Protein AF-A0AAV4UBQ1-F1 (afdb_monomer_lite)

Organism: NCBI:txid1538125

Structure (mmCIF, N/CA/C/O backbone):
data_AF-A0AAV4UBQ1-F1
#
_entry.id   AF-A0AAV4UBQ1-F1
#
loop_
_atom_site.group_PDB
_atom_site.id
_atom_site.type_symbol
_atom_site.label_atom_id
_atom_site.label_alt_id
_atom_site.label_comp_id
_atom_site.label_asym_id
_atom_site.label_entity_id
_atom_site.label_seq_id
_atom_site.pdbx_PDB_ins_code
_atom_site.Cartn_x
_atom_site.Cartn_y
_atom_site.Cartn_z
_atom_site.occupancy
_atom_site.B_iso_or_equiv
_atom_site.auth_seq_id
_atom_site.auth_comp_id
_atom_site.auth_asym_id
_atom_site.auth_atom_id
_atom_site.pdbx_PDB_model_num
ATOM 1 N N . MET A 1 1 ? -48.804 24.297 15.613 1.00 41.62 1 MET A N 1
ATOM 2 C CA . MET A 1 1 ? -47.549 24.288 14.833 1.00 41.62 1 MET A CA 1
ATOM 3 C C . MET A 1 1 ? -47.123 22.839 14.686 1.00 41.62 1 MET A C 1
ATOM 5 O O . MET A 1 1 ? -46.562 22.278 15.619 1.00 41.62 1 MET A O 1
ATOM 9 N N . GLU A 1 2 ? -47.515 22.209 13.579 1.00 40.88 2 GLU A N 1
ATOM 10 C CA . GLU A 1 2 ? -47.149 20.826 13.256 1.00 40.88 2 GLU A CA 1
ATOM 11 C C . GLU A 1 2 ? -45.654 20.753 12.937 1.00 40.88 2 GLU A C 1
ATOM 13 O O . GLU A 1 2 ? -45.131 21.570 12.178 1.00 40.88 2 GLU A O 1
ATOM 18 N N . LYS A 1 3 ? -44.948 19.799 13.552 1.00 5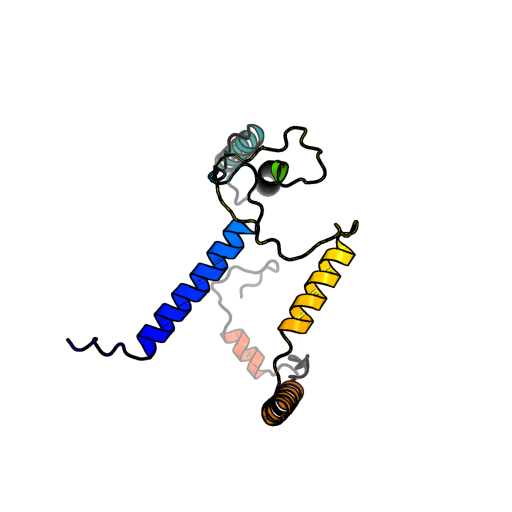2.97 3 LYS A N 1
ATOM 19 C CA . LYS A 1 3 ? -43.572 19.487 13.162 1.00 52.97 3 LYS A CA 1
ATOM 20 C C . LYS A 1 3 ? -43.629 18.766 11.810 1.00 52.97 3 LYS A C 1
ATOM 22 O O . LYS A 1 3 ? -44.441 17.852 11.680 1.00 52.97 3 LYS A O 1
ATOM 27 N N . PRO A 1 4 ? -42.806 19.146 10.820 1.00 56.62 4 PRO A N 1
ATOM 28 C CA . PRO A 1 4 ? -42.789 18.454 9.539 1.00 56.62 4 PRO A CA 1
ATOM 29 C C . PRO A 1 4 ? -42.410 16.984 9.758 1.00 56.62 4 PRO A C 1
ATOM 31 O O . PRO A 1 4 ? -41.417 16.701 10.432 1.00 56.62 4 PRO A O 1
ATOM 34 N N . ASN A 1 5 ? -43.218 16.071 9.210 1.00 55.16 5 ASN A N 1
ATOM 35 C CA . ASN A 1 5 ? -42.953 14.633 9.183 1.00 55.16 5 ASN A CA 1
ATOM 36 C C . ASN A 1 5 ? -41.654 14.388 8.408 1.00 55.16 5 ASN A C 1
ATOM 38 O O . ASN A 1 5 ? -41.657 14.377 7.178 1.00 55.16 5 ASN A O 1
ATOM 42 N N . ARG A 1 6 ? -40.545 14.221 9.131 1.00 58.91 6 ARG A N 1
ATOM 43 C CA . ARG A 1 6 ? -39.301 13.707 8.558 1.00 58.91 6 ARG A CA 1
ATOM 44 C C . ARG A 1 6 ? -39.528 12.249 8.207 1.00 58.91 6 ARG A C 1
ATOM 46 O O . ARG A 1 6 ? -40.125 11.499 8.979 1.00 58.91 6 ARG A O 1
ATOM 53 N N . THR A 1 7 ? -39.116 11.857 7.012 1.00 65.25 7 THR A N 1
ATOM 54 C CA . THR A 1 7 ? -39.243 10.456 6.607 1.00 65.25 7 THR A CA 1
ATOM 55 C C . THR A 1 7 ? -38.235 9.621 7.400 1.00 65.25 7 THR A C 1
ATOM 57 O O . THR A 1 7 ? -37.130 10.083 7.677 1.00 65.25 7 THR A O 1
ATOM 60 N N . ALA A 1 8 ? -38.582 8.382 7.763 1.00 63.53 8 ALA A N 1
ATOM 61 C CA . ALA A 1 8 ? -37.716 7.506 8.568 1.00 63.53 8 ALA A CA 1
ATOM 62 C C . ALA A 1 8 ? -36.295 7.329 7.979 1.00 63.53 8 ALA A C 1
ATOM 64 O O . ALA A 1 8 ? -35.344 7.053 8.705 1.00 63.53 8 ALA A O 1
ATOM 65 N N . SER A 1 9 ? -36.142 7.527 6.665 1.00 70.44 9 SER A N 1
ATOM 66 C CA . SER A 1 9 ? -34.850 7.529 5.971 1.00 70.44 9 SER A CA 1
ATOM 67 C C . SER A 1 9 ? -33.975 8.736 6.332 1.00 70.44 9 SER A C 1
ATOM 69 O O . SER A 1 9 ? -32.776 8.582 6.533 1.00 70.44 9 SER A O 1
ATOM 71 N N . GLU A 1 10 ? -34.556 9.933 6.440 1.00 71.25 10 GLU A N 1
ATOM 72 C CA . GLU A 1 10 ? -33.827 11.163 6.785 1.00 71.25 10 GLU A CA 1
ATOM 73 C C . GLU A 1 10 ? -33.407 11.174 8.257 1.00 71.25 10 GLU A C 1
ATOM 75 O O . GLU A 1 10 ? -32.356 11.709 8.607 1.00 71.25 10 GLU A O 1
ATOM 80 N N . GLU A 1 11 ? -34.216 10.585 9.139 1.00 72.12 11 GLU A N 1
ATOM 81 C CA . GLU A 1 11 ? -33.853 10.417 10.549 1.00 72.12 11 GLU A CA 1
ATOM 82 C C . GLU A 1 11 ? -32.680 9.444 10.698 1.00 72.12 11 GLU A C 1
ATOM 84 O O . GLU A 1 11 ? -31.698 9.781 11.359 1.00 72.12 11 GLU A O 1
ATOM 89 N N . LEU A 1 12 ? -32.713 8.312 9.987 1.00 77.81 12 LEU A N 1
ATOM 90 C CA . LEU A 1 12 ? -31.627 7.333 9.996 1.00 77.81 12 LEU A CA 1
ATOM 91 C C . LEU A 1 12 ? -30.317 7.900 9.426 1.00 77.81 12 LEU A C 1
ATOM 93 O O . LEU A 1 12 ? -29.244 7.650 9.976 1.00 77.81 12 LEU A O 1
ATOM 97 N N . GLU A 1 13 ? -30.379 8.688 8.349 1.00 77.62 13 GLU A N 1
ATOM 98 C CA . GLU A 1 13 ? -29.191 9.354 7.806 1.00 77.62 13 GLU A CA 1
ATOM 99 C C . GLU A 1 13 ? -28.611 10.372 8.792 1.00 77.62 13 GLU A C 1
ATOM 101 O O . GLU A 1 13 ? -27.399 10.396 9.010 1.00 77.62 13 GLU A O 1
ATOM 106 N N . ASN A 1 14 ? -29.457 11.175 9.440 1.00 77.19 14 ASN A N 1
ATOM 107 C CA . ASN A 1 14 ? -29.010 12.147 10.436 1.00 77.19 14 ASN A CA 1
ATOM 108 C C . ASN A 1 14 ? -28.395 11.475 11.672 1.00 77.19 14 ASN A C 1
ATOM 110 O O . ASN A 1 14 ? -27.356 11.925 12.163 1.00 77.19 14 ASN A O 1
ATOM 114 N N . GLU A 1 15 ? -28.985 10.380 12.151 1.00 79.06 15 GLU A N 1
ATOM 115 C CA . GLU A 1 15 ? -28.429 9.574 13.243 1.00 79.06 15 GLU A CA 1
ATOM 116 C C . GLU A 1 15 ? -27.093 8.939 12.851 1.00 79.06 15 GLU A C 1
ATOM 118 O O . GLU A 1 15 ? -26.132 8.977 13.624 1.00 79.06 15 GLU A O 1
ATOM 123 N N . TRP A 1 16 ? -26.983 8.434 11.621 1.00 73.62 16 TRP A N 1
ATOM 124 C CA . TRP A 1 16 ? -25.737 7.899 11.082 1.00 73.62 16 TRP A CA 1
ATOM 125 C C . TRP A 1 16 ? -24.638 8.964 10.987 1.00 73.62 16 TRP A C 1
ATOM 127 O O . TRP A 1 16 ? -23.494 8.719 11.386 1.00 73.62 16 TRP A O 1
ATOM 137 N N . PHE A 1 17 ? -24.975 10.169 10.519 1.00 78.12 17 PHE A N 1
ATOM 138 C CA . PHE A 1 17 ? -24.049 11.299 10.495 1.00 78.12 17 PHE A CA 1
ATOM 139 C C . PHE A 1 17 ? -23.599 11.693 11.905 1.00 78.12 17 PHE A C 1
ATOM 141 O O . PHE A 1 17 ? -22.399 11.862 12.128 1.00 78.12 17 PHE A O 1
ATOM 148 N N . ALA A 1 18 ? -24.522 11.778 12.866 1.00 77.50 18 ALA A N 1
ATOM 149 C CA . ALA A 1 18 ? -24.216 12.110 14.257 1.00 77.50 18 ALA A CA 1
ATOM 150 C C . ALA A 1 18 ? -23.324 11.051 14.928 1.00 77.50 18 ALA A C 1
ATOM 152 O O . ALA A 1 18 ? -22.353 11.392 15.611 1.00 77.50 18 ALA A O 1
ATOM 153 N N . PHE A 1 19 ? -23.602 9.770 14.686 1.00 78.62 19 PHE A N 1
ATOM 154 C CA . PHE A 1 19 ? -22.805 8.648 15.178 1.00 78.62 19 PHE A CA 1
ATOM 155 C C . PHE A 1 19 ? -21.381 8.676 14.614 1.00 78.62 19 PHE A C 1
ATOM 157 O O . PHE A 1 19 ? -20.402 8.666 15.363 1.00 78.62 19 PHE A O 1
ATOM 164 N N . LYS A 1 20 ? -21.255 8.796 13.288 1.00 82.75 20 LYS A N 1
ATOM 165 C CA . LYS A 1 20 ? -19.966 8.892 12.597 1.00 82.75 20 LYS A CA 1
ATOM 166 C C . LYS A 1 20 ? -19.161 10.095 13.083 1.00 82.75 20 LYS A C 1
ATOM 168 O O . LYS A 1 20 ? -17.959 9.974 13.320 1.00 82.75 20 LYS A O 1
ATOM 173 N N . HIS A 1 21 ? -19.812 11.244 13.257 1.00 79.00 21 HIS A N 1
ATOM 174 C CA . HIS A 1 21 ? -19.150 12.447 13.747 1.00 79.00 21 HIS A CA 1
ATOM 175 C C . HIS A 1 21 ? -18.642 12.258 15.179 1.00 79.00 21 HIS A C 1
ATOM 177 O O . HIS A 1 21 ? -17.488 12.568 15.454 1.00 79.00 21 HIS A O 1
ATOM 183 N N . SER A 1 22 ? -19.448 11.640 16.044 1.00 70.94 22 SER A N 1
ATOM 184 C CA . SER A 1 22 ? -19.081 11.341 17.433 1.00 70.94 22 SER A CA 1
ATOM 185 C C . SER A 1 22 ? -17.878 10.397 17.532 1.00 70.94 22 SER A C 1
ATOM 187 O O . SER A 1 22 ? -16.967 10.650 18.320 1.00 70.94 22 SER A O 1
ATOM 189 N N . ILE A 1 23 ? -17.818 9.356 16.689 1.00 74.75 23 ILE A N 1
ATOM 190 C CA . ILE A 1 23 ? -16.650 8.461 16.593 1.00 74.75 23 ILE A CA 1
ATOM 191 C C . ILE A 1 23 ? -15.408 9.235 16.166 1.00 74.75 23 ILE A C 1
ATOM 193 O O . ILE A 1 23 ? -14.353 9.084 16.782 1.00 74.75 23 ILE A O 1
ATOM 197 N N . PHE A 1 24 ? -15.513 10.068 15.127 1.00 70.75 24 PHE A N 1
ATOM 198 C CA . PHE A 1 24 ? -14.362 10.838 14.677 1.00 70.75 24 PHE A CA 1
ATOM 199 C C . PHE A 1 24 ? -13.891 11.811 15.743 1.00 70.75 24 PHE A C 1
ATOM 201 O O . PHE A 1 24 ? -12.709 11.796 16.051 1.00 70.75 24 PHE A O 1
ATOM 208 N N . THR A 1 25 ? -14.780 12.579 16.369 1.00 72.94 25 THR A N 1
ATOM 209 C CA . THR A 1 25 ? -14.420 13.506 17.449 1.00 72.94 25 THR A CA 1
ATOM 210 C C . THR A 1 25 ? -13.744 12.788 18.618 1.00 72.94 25 THR A C 1
ATOM 212 O O . THR A 1 25 ? -12.720 13.260 19.114 1.00 72.94 25 THR A O 1
ATOM 215 N N . ALA A 1 26 ? -14.259 11.623 19.026 1.00 70.06 26 ALA A N 1
ATOM 216 C CA . ALA A 1 26 ? -13.633 10.808 20.063 1.00 70.06 26 ALA A CA 1
ATOM 217 C C . ALA A 1 26 ? -12.236 10.324 19.638 1.00 70.06 26 ALA A C 1
ATOM 219 O O . ALA A 1 26 ? -11.282 10.442 20.405 1.00 70.06 26 ALA A O 1
ATOM 220 N N . ALA A 1 27 ? -12.087 9.853 18.397 1.00 64.38 27 ALA A N 1
ATOM 221 C CA . ALA A 1 27 ? -10.802 9.432 17.848 1.00 64.38 27 ALA A CA 1
ATOM 222 C C . ALA A 1 27 ? -9.808 10.601 17.712 1.00 64.38 27 ALA A C 1
ATOM 224 O O . ALA A 1 27 ? -8.626 10.439 18.003 1.00 64.38 27 ALA A O 1
ATOM 225 N N . GLU A 1 28 ? -10.262 11.793 17.318 1.00 62.34 28 GLU A N 1
ATOM 226 C CA . GLU A 1 28 ? -9.419 12.991 17.233 1.00 62.34 28 GLU A CA 1
ATOM 227 C C . GLU A 1 28 ? -8.891 13.429 18.603 1.00 62.34 28 GLU A C 1
ATOM 229 O O . GLU A 1 28 ? -7.770 13.931 18.684 1.00 62.34 28 GLU A O 1
ATOM 234 N N . GLY A 1 29 ? -9.685 13.240 19.662 1.00 59.53 29 GLY A N 1
ATOM 235 C CA . GLY A 1 29 ? -9.294 13.542 21.038 1.00 59.53 29 GLY A CA 1
ATOM 236 C C . GLY A 1 29 ? -8.424 12.465 21.692 1.00 59.53 29 GLY A C 1
ATOM 237 O O . GLY A 1 29 ? -7.540 12.801 22.477 1.00 59.53 29 GLY A O 1
ATOM 238 N N . ALA A 1 30 ? -8.661 11.188 21.376 1.00 60.34 30 ALA A N 1
ATOM 239 C CA . ALA A 1 30 ? -7.968 10.054 21.988 1.00 60.34 30 ALA A CA 1
ATOM 240 C C . ALA A 1 30 ? -6.625 9.726 21.322 1.00 60.34 30 ALA A C 1
ATOM 242 O O . ALA A 1 30 ? -5.699 9.280 21.997 1.00 60.34 30 ALA A O 1
ATOM 243 N N . VAL A 1 31 ? -6.496 9.940 20.008 1.00 57.25 31 VAL A N 1
ATOM 244 C CA . VAL A 1 31 ? -5.228 9.722 19.303 1.00 57.25 31 VAL A CA 1
ATOM 245 C C . VAL A 1 31 ? -4.283 10.867 19.668 1.00 57.25 31 VAL A C 1
ATOM 247 O O . VAL A 1 31 ? -4.587 12.016 19.333 1.00 57.25 31 VAL A O 1
ATOM 250 N N . PRO A 1 32 ? -3.129 10.605 20.311 1.00 54.97 32 PRO A N 1
ATOM 251 C CA . PRO A 1 32 ? -2.202 11.661 20.674 1.00 54.97 32 PRO A CA 1
ATOM 252 C C . PRO A 1 32 ? -1.585 12.233 19.396 1.00 54.97 32 PRO A C 1
ATOM 254 O O . PRO A 1 32 ? -0.598 11.753 18.859 1.00 54.97 32 PRO A O 1
ATOM 257 N N . ARG A 1 33 ? -2.190 13.282 18.850 1.00 56.06 33 ARG A N 1
ATOM 258 C CA . ARG A 1 33 ? -1.544 14.113 17.840 1.00 56.06 33 ARG A CA 1
ATOM 259 C C . ARG A 1 33 ? -0.551 14.944 18.633 1.00 56.06 33 ARG A C 1
ATOM 261 O O . ARG A 1 33 ? -0.987 15.794 19.406 1.00 56.06 33 ARG A O 1
ATOM 268 N N . GLY A 1 34 ? 0.738 14.630 18.529 1.00 54.03 34 GLY A N 1
ATOM 269 C CA . GLY A 1 34 ? 1.800 15.345 19.234 1.00 54.03 34 GLY A CA 1
ATOM 270 C C . GLY A 1 34 ? 1.851 16.852 18.898 1.00 54.03 34 GLY A C 1
ATOM 271 O O . GLY A 1 34 ? 0.848 17.468 18.547 1.00 54.03 34 GLY A O 1
ATOM 272 N N . ASN A 1 35 ? 3.011 17.503 18.948 1.00 53.28 35 ASN A N 1
ATOM 273 C CA . ASN A 1 35 ? 3.155 18.964 18.761 1.00 53.28 35 ASN A CA 1
ATOM 274 C C . ASN A 1 35 ? 2.661 19.513 17.400 1.00 53.28 35 ASN A C 1
ATOM 276 O O . ASN A 1 35 ? 2.666 20.719 17.162 1.00 53.28 35 ASN A O 1
ATOM 280 N N . HIS A 1 36 ? 2.193 18.650 16.507 1.00 54.62 36 HIS A N 1
ATOM 281 C CA . HIS A 1 36 ? 1.781 18.952 15.149 1.00 54.62 36 HIS A CA 1
ATOM 282 C C . HIS A 1 36 ? 0.263 18.823 14.959 1.00 54.62 36 HIS A C 1
ATOM 284 O O . HIS A 1 36 ? -0.207 18.170 14.034 1.00 54.62 36 HIS A O 1
ATOM 290 N N . LYS A 1 37 ? -0.539 19.486 15.807 1.00 55.56 37 LYS A N 1
ATOM 291 C CA . LYS A 1 37 ? -2.011 19.531 15.651 1.00 55.56 37 LYS A CA 1
ATOM 292 C C . LYS A 1 37 ? -2.482 20.209 14.352 1.00 55.56 37 LYS A C 1
ATOM 294 O O . LYS A 1 37 ? -3.620 20.003 13.947 1.00 55.56 37 LYS A O 1
ATOM 299 N N . LYS A 1 38 ? -1.634 21.023 13.710 1.00 55.72 38 LYS A N 1
ATOM 300 C CA . LYS A 1 38 ? -1.950 21.769 12.473 1.00 55.72 38 LYS A CA 1
ATOM 301 C C . LYS A 1 38 ? -0.913 21.605 11.359 1.00 55.72 38 LYS A C 1
ATOM 303 O O . LYS A 1 38 ? -1.059 22.213 10.302 1.00 55.72 38 LYS A O 1
ATOM 308 N N . THR A 1 39 ? 0.132 20.808 11.570 1.00 51.28 39 THR A N 1
ATOM 309 C CA . THR A 1 39 ? 1.173 20.641 10.557 1.00 51.28 39 THR A CA 1
ATOM 310 C C . THR A 1 39 ? 0.663 19.660 9.516 1.00 51.28 39 THR A C 1
ATOM 312 O O . THR A 1 39 ? 0.661 18.452 9.735 1.00 51.28 39 THR A O 1
ATOM 315 N N . ARG A 1 40 ? 0.232 20.166 8.360 1.00 52.53 40 ARG A N 1
ATOM 316 C CA . ARG A 1 40 ? 0.328 19.356 7.147 1.00 52.53 40 ARG A CA 1
ATOM 317 C C . ARG A 1 40 ? 1.825 19.203 6.900 1.00 52.53 40 ARG A C 1
ATOM 319 O O . ARG A 1 40 ? 2.468 20.240 6.733 1.00 52.53 40 ARG A O 1
ATOM 326 N N . PRO A 1 41 ? 2.408 17.994 6.939 1.00 51.16 41 PRO A N 1
ATOM 327 C CA . PRO A 1 41 ? 3.786 17.840 6.518 1.00 51.16 41 PRO A CA 1
ATOM 328 C C . PRO A 1 41 ? 3.826 18.261 5.051 1.00 51.16 41 PRO A C 1
ATOM 330 O O . PRO A 1 41 ? 3.353 17.540 4.172 1.00 51.16 41 PRO A O 1
ATOM 333 N N . ALA A 1 42 ? 4.312 19.475 4.791 1.00 49.91 42 ALA A N 1
ATOM 334 C CA . ALA A 1 42 ? 4.766 19.814 3.464 1.00 49.91 42 ALA A CA 1
ATOM 335 C C . ALA A 1 42 ? 5.867 18.799 3.175 1.00 49.91 42 ALA A C 1
ATOM 337 O O . ALA A 1 42 ? 6.807 18.661 3.960 1.00 49.91 42 ALA A O 1
ATOM 338 N N . PHE A 1 43 ? 5.704 18.018 2.113 1.00 49.47 43 PHE A N 1
ATOM 339 C CA . PHE A 1 43 ? 6.794 17.201 1.620 1.00 49.47 43 PHE A CA 1
ATOM 340 C C . PHE A 1 43 ? 7.821 18.184 1.056 1.00 49.47 43 PHE A C 1
ATOM 342 O O . PHE A 1 43 ? 7.763 18.541 -0.116 1.00 49.47 43 PHE A O 1
ATOM 349 N N . THR A 1 44 ? 8.689 18.719 1.912 1.00 54.25 44 THR A N 1
ATOM 350 C CA . THR A 1 44 ? 9.816 19.528 1.472 1.00 54.25 44 THR A CA 1
ATOM 351 C C . THR A 1 44 ? 10.783 18.567 0.803 1.00 54.25 44 THR A C 1
ATOM 353 O O . THR A 1 44 ? 11.570 17.865 1.432 1.00 54.25 44 THR A O 1
ATOM 356 N N . SER A 1 45 ? 10.685 18.497 -0.519 1.00 55.62 45 SER A N 1
ATOM 357 C CA . SER A 1 45 ? 11.617 17.805 -1.408 1.00 55.62 45 SER A CA 1
ATOM 358 C C . SER A 1 45 ? 12.991 18.495 -1.478 1.00 55.62 45 SER A C 1
ATOM 360 O O . SER A 1 45 ? 13.738 18.282 -2.429 1.00 55.62 45 SER A O 1
ATOM 362 N N . ASP A 1 46 ? 13.355 19.286 -0.466 1.00 62.34 46 ASP A N 1
ATOM 363 C CA . ASP A 1 46 ? 14.604 20.053 -0.370 1.00 62.34 46 ASP A CA 1
ATOM 364 C C . ASP A 1 46 ? 15.797 19.179 0.054 1.00 62.34 46 ASP A C 1
ATOM 366 O O . ASP A 1 46 ? 16.837 19.669 0.495 1.00 62.34 46 ASP A O 1
ATOM 370 N N . SER A 1 47 ? 15.672 17.855 -0.082 1.00 74.44 47 SER A N 1
ATOM 371 C CA . SER A 1 47 ? 16.819 16.963 0.039 1.00 74.44 47 SER A CA 1
ATOM 372 C C . SER A 1 47 ? 17.764 17.224 -1.131 1.00 74.44 47 SER A C 1
ATOM 374 O O . SER A 1 47 ? 17.491 16.846 -2.274 1.00 74.44 47 SER A O 1
ATOM 376 N N . GLN A 1 48 ? 18.908 17.843 -0.832 1.00 81.75 48 GLN A N 1
ATOM 377 C CA . GLN A 1 48 ? 19.981 18.088 -1.800 1.00 81.75 48 GLN A CA 1
ATOM 378 C C . GLN A 1 48 ? 20.412 16.800 -2.520 1.00 81.75 48 GLN A C 1
ATOM 380 O O . GLN A 1 48 ? 20.781 16.837 -3.691 1.00 81.75 48 GLN A O 1
ATOM 385 N N . ASN A 1 49 ? 20.347 15.648 -1.844 1.00 84.75 49 ASN A N 1
ATOM 386 C CA . ASN A 1 49 ? 20.685 14.356 -2.440 1.00 84.75 49 ASN A CA 1
ATOM 387 C C . ASN A 1 49 ? 19.635 13.901 -3.457 1.00 84.75 49 ASN A C 1
ATOM 389 O O . ASN A 1 49 ? 19.995 13.475 -4.553 1.00 84.75 49 ASN A O 1
ATOM 393 N N . LEU A 1 50 ? 18.346 14.057 -3.142 1.00 86.94 50 LEU A N 1
ATOM 394 C CA . LEU A 1 50 ? 17.264 13.722 -4.065 1.00 86.94 50 LEU A CA 1
ATOM 395 C C . LEU A 1 50 ? 17.331 14.581 -5.335 1.00 86.94 50 LEU A C 1
ATOM 397 O O . LEU A 1 50 ? 17.228 14.050 -6.439 1.00 86.94 50 LEU A O 1
ATOM 401 N N . GLN A 1 51 ? 17.578 15.885 -5.192 1.00 88.19 51 GLN A N 1
ATOM 402 C CA . GLN A 1 51 ? 17.730 16.797 -6.330 1.00 88.19 51 GLN A CA 1
ATOM 403 C C . GLN A 1 51 ? 18.914 16.408 -7.228 1.00 88.19 51 GLN A C 1
ATOM 405 O O . GLN A 1 51 ? 18.771 16.371 -8.449 1.00 88.19 51 GLN A O 1
ATOM 410 N N . LYS A 1 52 ? 20.059 16.027 -6.642 1.00 91.31 52 LYS A N 1
ATOM 411 C CA . LYS A 1 52 ? 21.217 15.519 -7.400 1.00 91.31 52 LYS A CA 1
ATOM 412 C C . LYS A 1 52 ? 20.880 14.255 -8.196 1.00 91.31 52 LYS A C 1
ATOM 414 O O . LYS A 1 52 ? 21.310 14.130 -9.340 1.00 91.31 52 LYS A O 1
ATOM 419 N N . LEU A 1 53 ? 20.127 13.318 -7.616 1.00 91.38 53 LEU A N 1
ATOM 420 C CA . LEU A 1 53 ? 19.721 12.085 -8.302 1.00 91.38 53 LEU A CA 1
ATOM 421 C C . LEU A 1 53 ? 18.728 12.353 -9.439 1.00 91.38 53 LEU A C 1
ATOM 423 O O . LEU A 1 53 ? 18.837 11.741 -10.501 1.00 91.38 53 LEU A O 1
ATOM 427 N N . LEU A 1 54 ? 17.794 13.287 -9.240 1.00 90.75 54 LEU A N 1
ATOM 428 C CA . LEU A 1 54 ? 16.847 13.706 -10.274 1.00 90.75 54 LEU A CA 1
ATOM 429 C C . LEU A 1 54 ? 17.565 14.371 -11.455 1.00 90.75 54 LEU A C 1
ATOM 431 O O . LEU A 1 54 ? 17.331 13.974 -12.593 1.00 90.75 54 LEU A O 1
ATOM 435 N N . ALA A 1 55 ? 18.514 15.273 -11.189 1.00 91.06 55 ALA A N 1
ATOM 436 C CA . ALA A 1 55 ? 19.326 15.899 -12.233 1.00 91.06 55 ALA A CA 1
ATOM 437 C C . ALA A 1 55 ? 20.164 14.870 -13.018 1.00 91.06 55 ALA A C 1
ATOM 439 O O . ALA A 1 55 ? 20.222 14.915 -14.245 1.00 91.06 55 ALA A O 1
ATOM 440 N N . LYS A 1 56 ? 20.767 13.886 -12.329 1.00 90.31 56 LYS A N 1
ATOM 441 C CA . LYS A 1 56 ? 21.487 12.777 -12.985 1.00 90.31 56 LYS A CA 1
ATOM 442 C C . LYS A 1 56 ? 20.575 11.944 -13.886 1.00 90.31 56 LYS A C 1
ATOM 444 O O . LYS A 1 56 ? 20.977 11.572 -14.984 1.00 90.31 56 LYS A O 1
ATOM 449 N N . ARG A 1 57 ? 19.350 11.660 -13.434 1.00 91.25 57 ARG A N 1
ATOM 450 C CA . ARG A 1 57 ? 18.343 10.934 -14.218 1.00 91.25 57 ARG A CA 1
ATOM 451 C C . ARG A 1 57 ? 17.944 11.712 -15.469 1.00 91.25 57 ARG A C 1
ATOM 453 O O . ARG A 1 57 ? 17.881 11.117 -16.536 1.00 91.25 57 ARG A O 1
ATOM 460 N N . GLU A 1 58 ? 17.690 13.012 -15.350 1.00 89.88 58 GLU A N 1
ATOM 461 C CA . GLU A 1 58 ? 17.348 13.868 -16.493 1.00 89.88 58 GLU A CA 1
ATOM 462 C C . GLU A 1 58 ? 18.478 13.931 -17.520 1.00 89.88 58 GLU A C 1
ATOM 464 O O . GLU A 1 58 ? 18.225 13.736 -18.707 1.00 89.88 58 GLU A O 1
ATOM 469 N N . HIS A 1 59 ? 19.723 14.097 -17.068 1.00 88.94 59 HIS A N 1
ATOM 470 C CA . HIS A 1 59 ? 20.886 14.080 -17.952 1.00 88.94 59 HIS A CA 1
ATOM 471 C C . HIS A 1 59 ? 21.010 12.752 -18.713 1.00 88.94 59 HIS A C 1
ATOM 473 O O . HIS A 1 59 ? 21.223 12.757 -19.920 1.00 88.94 59 HIS A O 1
ATOM 479 N N . LEU A 1 60 ? 20.829 11.613 -18.034 1.00 85.69 60 LEU A N 1
ATOM 480 C CA . LEU A 1 60 ? 20.912 10.285 -18.656 1.00 85.69 60 LEU A CA 1
ATOM 481 C C . LEU A 1 60 ? 19.801 10.068 -19.698 1.00 85.69 60 LEU A C 1
ATOM 483 O O . LEU A 1 60 ? 20.050 9.508 -20.764 1.00 85.69 60 LEU A O 1
ATOM 487 N N . LEU A 1 61 ? 18.587 10.554 -19.418 1.00 84.62 61 LEU A N 1
ATOM 488 C CA . LEU A 1 61 ? 17.472 10.524 -20.371 1.00 84.62 61 LEU A CA 1
ATOM 489 C C . LEU A 1 61 ? 17.731 11.398 -21.606 1.00 84.62 61 LEU A C 1
ATOM 491 O O . LEU A 1 61 ? 17.287 11.047 -22.694 1.00 84.62 61 LEU A O 1
ATOM 495 N N . GLN A 1 62 ? 18.430 12.524 -21.446 1.00 84.19 62 GLN A N 1
ATOM 496 C CA . GLN A 1 62 ? 18.777 13.422 -22.551 1.00 84.19 62 GLN A CA 1
ATOM 497 C C . GLN A 1 62 ? 19.967 12.916 -23.377 1.00 84.19 62 GLN A C 1
ATOM 499 O O . GLN A 1 62 ? 20.011 13.149 -24.582 1.00 84.19 62 GLN A O 1
ATOM 504 N N . SER A 1 63 ? 20.930 12.231 -22.753 1.00 78.69 63 SER A N 1
ATOM 505 C CA . SER A 1 63 ? 22.173 11.812 -23.408 1.00 78.69 63 SER A CA 1
ATOM 506 C C . SER A 1 63 ? 22.069 10.496 -24.184 1.00 78.69 63 SER A C 1
ATOM 508 O O . SER A 1 63 ? 22.924 10.232 -25.028 1.00 78.69 63 SER A O 1
ATOM 510 N N . HIS A 1 64 ? 21.060 9.658 -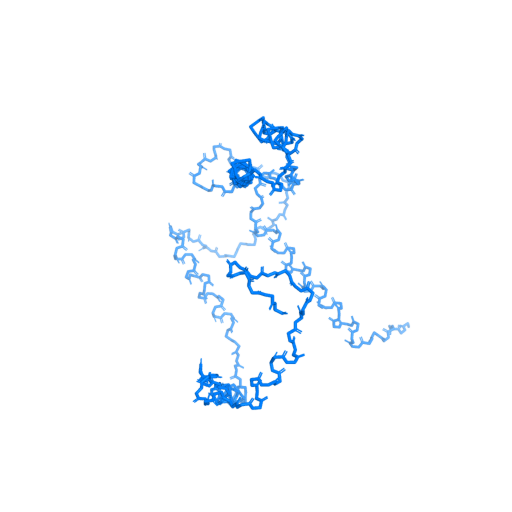23.922 1.00 72.38 64 HIS A N 1
ATOM 511 C CA . HIS A 1 64 ? 20.966 8.321 -24.515 1.00 72.38 64 HIS A CA 1
ATOM 512 C C . HIS A 1 64 ? 19.647 8.059 -25.238 1.00 72.38 64 HIS A C 1
ATOM 514 O O . HIS A 1 64 ? 18.561 8.244 -24.693 1.00 72.38 64 HIS A O 1
ATOM 520 N N . ASN A 1 65 ? 19.753 7.484 -26.438 1.00 67.00 65 ASN A N 1
ATOM 521 C CA . ASN A 1 65 ? 18.632 6.837 -27.106 1.00 67.00 65 ASN A CA 1
ATOM 522 C C . ASN A 1 65 ? 18.431 5.450 -26.461 1.00 67.00 65 ASN A C 1
ATOM 524 O O . ASN A 1 65 ? 19.166 4.504 -26.740 1.00 67.00 65 ASN A O 1
ATOM 528 N N . LEU A 1 66 ? 17.490 5.349 -25.516 1.00 62.16 66 LEU A N 1
ATOM 529 C CA . LEU A 1 66 ? 17.322 4.196 -24.611 1.00 62.16 66 LEU A CA 1
ATOM 530 C C . LEU A 1 66 ? 16.946 2.871 -25.298 1.00 62.16 66 LEU A C 1
ATOM 532 O O . LEU A 1 66 ? 16.945 1.834 -24.633 1.00 62.16 66 LEU A O 1
ATOM 536 N N . ASN A 1 67 ? 16.602 2.896 -26.587 1.00 60.25 67 ASN A N 1
ATOM 537 C CA . ASN A 1 67 ? 16.155 1.706 -27.308 1.00 60.25 67 ASN A CA 1
ATOM 538 C C . ASN A 1 67 ? 17.288 0.696 -27.550 1.00 60.25 67 ASN A C 1
ATOM 540 O O . ASN A 1 67 ? 17.031 -0.499 -27.424 1.00 60.25 67 ASN A O 1
ATOM 544 N N . ASP A 1 68 ? 18.532 1.154 -27.739 1.00 64.00 68 ASP A N 1
ATOM 545 C CA . ASP A 1 68 ? 19.634 0.276 -28.172 1.00 64.00 68 ASP A CA 1
ATOM 546 C C . ASP A 1 68 ? 20.746 0.084 -27.126 1.00 64.00 68 ASP A C 1
ATOM 548 O O . ASP A 1 68 ? 21.602 -0.782 -27.285 1.00 64.00 68 ASP A O 1
ATOM 552 N N . ASN A 1 69 ? 20.754 0.858 -26.033 1.00 79.50 69 ASN A N 1
ATOM 553 C CA . ASN A 1 69 ? 21.852 0.838 -25.060 1.00 79.50 69 ASN A CA 1
ATOM 554 C C . ASN A 1 69 ? 21.439 0.195 -23.721 1.00 79.50 69 ASN A C 1
ATOM 556 O O . ASN A 1 69 ? 20.857 0.840 -22.842 1.00 79.50 69 ASN A O 1
ATOM 560 N N . THR A 1 70 ? 21.754 -1.093 -23.561 1.00 80.31 70 THR A N 1
ATOM 561 C CA . THR A 1 70 ? 21.491 -1.887 -22.346 1.00 80.31 70 THR A CA 1
ATOM 562 C C . THR A 1 70 ? 22.148 -1.318 -21.091 1.00 80.31 70 THR A C 1
ATOM 564 O O . THR A 1 70 ? 21.525 -1.344 -20.028 1.00 80.31 70 THR A O 1
ATOM 567 N N . ASP A 1 71 ? 23.344 -0.739 -21.196 1.00 82.69 71 ASP A N 1
ATOM 568 C CA . ASP A 1 71 ? 24.066 -0.194 -20.041 1.00 82.6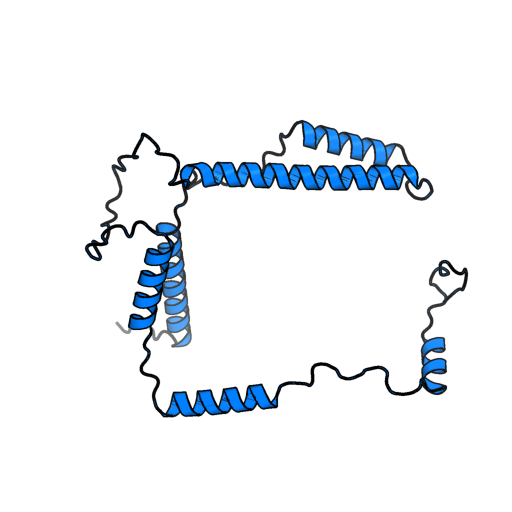9 71 ASP A CA 1
ATOM 569 C C . ASP A 1 71 ? 23.386 1.068 -19.505 1.00 82.69 71 ASP A C 1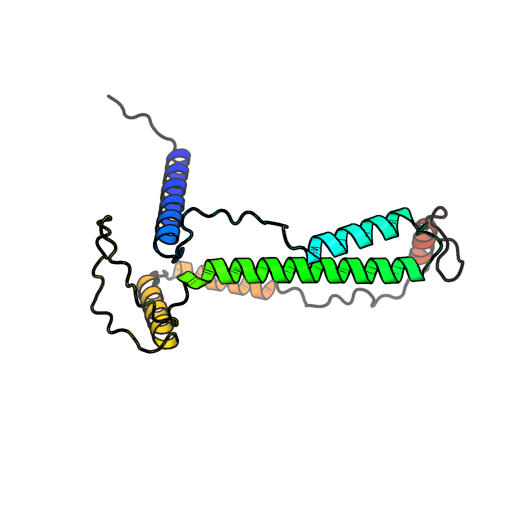
ATOM 571 O O . ASP A 1 71 ? 23.151 1.188 -18.300 1.00 82.69 71 ASP A O 1
ATOM 575 N N . ALA A 1 72 ? 22.933 1.948 -20.403 1.00 81.38 72 ALA A N 1
ATOM 576 C CA . ALA A 1 72 ? 22.142 3.122 -20.034 1.00 81.38 72 ALA A CA 1
ATOM 577 C C . ALA A 1 72 ? 20.826 2.730 -19.332 1.00 81.38 72 ALA A C 1
ATOM 579 O O . ALA A 1 72 ? 20.407 3.378 -18.371 1.00 81.38 72 ALA A O 1
ATOM 580 N N . ARG A 1 73 ? 20.187 1.627 -19.751 1.00 81.44 73 ARG A N 1
ATOM 581 C CA . ARG A 1 73 ? 18.976 1.098 -19.091 1.00 81.44 73 ARG A CA 1
ATOM 582 C C . ARG A 1 73 ? 19.279 0.562 -17.690 1.00 81.44 73 ARG A C 1
ATOM 584 O O . ARG A 1 73 ? 18.491 0.790 -16.769 1.00 81.44 73 ARG A O 1
ATOM 591 N N . ILE A 1 74 ? 20.409 -0.124 -17.506 1.00 87.88 74 ILE A N 1
ATOM 592 C CA . ILE A 1 74 ? 20.856 -0.614 -16.194 1.00 87.88 74 ILE A CA 1
ATOM 593 C C . ILE A 1 74 ? 21.135 0.563 -15.252 1.00 87.88 74 ILE A C 1
ATOM 595 O O . ILE A 1 74 ? 20.668 0.557 -14.111 1.00 87.88 74 ILE A O 1
ATOM 599 N N . GLU A 1 75 ? 21.845 1.587 -15.721 1.00 87.75 75 GLU A N 1
ATOM 600 C CA . GLU A 1 75 ? 22.127 2.795 -14.942 1.00 87.75 75 GLU A CA 1
ATOM 601 C C . GLU A 1 75 ? 20.853 3.565 -14.577 1.00 87.75 75 GLU A C 1
ATOM 603 O O . GLU A 1 75 ? 20.665 3.947 -13.418 1.00 87.75 75 GLU A O 1
ATOM 608 N N . LEU A 1 76 ? 19.916 3.708 -15.519 1.00 89.62 76 LEU A N 1
ATOM 609 C CA . LEU A 1 76 ? 18.622 4.340 -15.267 1.00 89.62 76 LEU A CA 1
ATOM 610 C C . LEU A 1 76 ? 17.814 3.582 -14.204 1.00 89.62 76 LEU A C 1
ATOM 612 O O . LEU A 1 76 ? 17.208 4.191 -13.319 1.00 89.62 76 LEU A O 1
ATOM 616 N N . ASN A 1 77 ? 17.825 2.248 -14.250 1.00 90.00 77 ASN A N 1
ATOM 617 C CA . ASN A 1 77 ? 17.165 1.414 -13.247 1.00 90.00 77 ASN A CA 1
ATOM 618 C C . ASN A 1 77 ? 17.806 1.559 -11.861 1.00 90.00 77 ASN A C 1
ATOM 620 O O . ASN A 1 77 ? 17.079 1.651 -10.867 1.00 90.00 77 ASN A O 1
ATOM 624 N N . LYS A 1 78 ? 19.142 1.641 -11.786 1.00 93.25 78 LYS A N 1
ATOM 625 C CA . LYS A 1 78 ? 19.868 1.916 -10.536 1.00 93.25 78 LYS A CA 1
ATOM 626 C C . LYS A 1 78 ? 19.475 3.278 -9.958 1.00 93.25 78 LYS A C 1
ATOM 628 O O . LYS A 1 78 ? 19.068 3.334 -8.798 1.00 93.25 78 LYS A O 1
ATOM 633 N N . LEU A 1 79 ? 19.487 4.336 -10.774 1.00 92.75 79 LEU A N 1
ATOM 634 C CA . LEU A 1 79 ? 19.072 5.683 -10.361 1.00 92.75 79 LEU A CA 1
ATOM 635 C C . LEU A 1 79 ? 17.617 5.713 -9.878 1.00 92.75 79 LEU A C 1
ATOM 637 O O . LEU A 1 79 ? 17.323 6.274 -8.825 1.00 92.75 79 LEU A O 1
ATOM 641 N N . ASN A 1 80 ? 16.697 5.061 -10.593 1.00 92.44 80 ASN A N 1
ATOM 642 C CA . ASN A 1 80 ? 15.293 4.978 -10.183 1.00 92.44 80 ASN A CA 1
ATOM 643 C C . ASN A 1 80 ? 15.122 4.254 -8.837 1.00 92.44 80 ASN A C 1
ATOM 645 O O . ASN A 1 80 ? 14.290 4.653 -8.018 1.00 92.44 80 ASN A O 1
ATOM 649 N N . ALA A 1 81 ? 15.885 3.184 -8.598 1.00 92.62 81 ALA A N 1
ATOM 650 C CA . ALA A 1 81 ? 15.863 2.471 -7.325 1.00 92.62 81 ALA A CA 1
ATOM 651 C C . ALA A 1 81 ? 16.409 3.338 -6.180 1.00 92.62 81 ALA A C 1
ATOM 653 O O . ALA A 1 81 ? 15.838 3.343 -5.089 1.00 92.62 81 ALA A O 1
ATOM 654 N N . GLU A 1 82 ? 17.475 4.095 -6.431 1.00 93.00 82 GLU A N 1
ATOM 655 C CA . GLU A 1 82 ? 18.085 5.000 -5.456 1.00 93.00 82 GLU A CA 1
ATOM 656 C C . GLU A 1 82 ? 17.155 6.165 -5.095 1.00 93.00 82 GLU A C 1
ATOM 658 O O . GLU A 1 82 ? 16.907 6.412 -3.916 1.00 93.00 82 GLU A O 1
ATOM 663 N N . ILE A 1 83 ? 16.508 6.778 -6.092 1.00 91.44 83 ILE A N 1
ATOM 664 C CA . ILE A 1 83 ? 15.469 7.799 -5.892 1.00 91.44 83 ILE A CA 1
ATOM 665 C C . ILE A 1 83 ? 14.342 7.259 -5.001 1.00 91.44 83 ILE A C 1
ATOM 667 O O . ILE A 1 83 ? 13.955 7.904 -4.026 1.00 91.44 83 ILE A O 1
ATOM 671 N N . LYS A 1 84 ? 13.830 6.050 -5.280 1.00 91.19 84 LYS A N 1
ATOM 672 C CA . LYS A 1 84 ? 12.781 5.421 -4.454 1.00 91.19 84 LYS A CA 1
ATOM 673 C C . LYS A 1 84 ? 13.227 5.225 -3.001 1.00 91.19 84 LYS A C 1
ATOM 675 O O . LYS A 1 84 ? 12.431 5.449 -2.090 1.00 91.19 84 LYS A O 1
ATOM 680 N N . ARG A 1 85 ? 14.479 4.814 -2.774 1.00 91.19 85 ARG A N 1
ATOM 681 C CA . ARG A 1 85 ? 15.039 4.636 -1.423 1.00 91.19 85 ARG A CA 1
ATOM 682 C C . ARG A 1 85 ? 15.123 5.961 -0.672 1.00 91.19 85 ARG A C 1
ATOM 684 O O . ARG A 1 85 ? 14.700 6.013 0.480 1.00 91.19 85 ARG A O 1
ATOM 691 N N . GLU A 1 86 ? 15.586 7.019 -1.330 1.00 89.75 86 GLU A N 1
ATOM 692 C CA . GLU A 1 86 ? 15.652 8.365 -0.750 1.00 89.75 86 GLU A CA 1
ATOM 693 C C . GLU A 1 86 ? 14.263 8.897 -0.381 1.00 89.75 86 GLU A C 1
ATOM 695 O O . GLU A 1 86 ? 14.050 9.338 0.748 1.00 89.75 86 GLU A O 1
ATOM 700 N N . TYR A 1 87 ? 13.267 8.752 -1.264 1.00 86.06 87 TYR A N 1
ATOM 701 C CA . TYR A 1 87 ? 11.875 9.097 -0.943 1.00 86.06 87 TYR A CA 1
ATOM 702 C C . TYR A 1 87 ? 11.356 8.356 0.297 1.00 86.06 87 TYR A C 1
ATOM 704 O O . TYR A 1 87 ? 10.732 8.964 1.172 1.00 86.06 87 TYR A O 1
ATOM 712 N N . CYS A 1 88 ? 11.619 7.050 0.399 1.00 86.19 88 CYS A N 1
ATOM 713 C CA . CYS A 1 88 ? 11.249 6.256 1.569 1.00 86.19 88 CYS A CA 1
ATOM 714 C C . CYS A 1 88 ? 11.971 6.726 2.840 1.00 86.19 88 CYS A C 1
ATOM 716 O O . CYS A 1 88 ? 11.344 6.798 3.898 1.00 86.19 88 CYS A O 1
ATOM 718 N N . SER A 1 89 ? 13.257 7.069 2.738 1.00 86.69 89 SER A N 1
ATOM 719 C CA . SER A 1 89 ? 14.065 7.583 3.848 1.00 86.69 89 SER A CA 1
ATOM 720 C C . SER A 1 89 ? 13.512 8.910 4.371 1.00 86.69 89 SER A C 1
ATOM 722 O O . SER A 1 89 ? 13.203 9.021 5.557 1.00 86.69 89 SER A O 1
ATOM 724 N N . ILE A 1 90 ? 13.258 9.872 3.477 1.00 84.69 90 ILE A N 1
ATOM 725 C CA . ILE A 1 90 ? 12.663 11.174 3.813 1.00 84.69 90 ILE A CA 1
ATOM 726 C C . ILE A 1 90 ? 11.296 10.979 4.469 1.00 84.69 90 ILE A C 1
ATOM 728 O O . ILE A 1 90 ? 11.023 11.540 5.527 1.00 84.69 90 ILE A O 1
ATOM 732 N N . LYS A 1 91 ? 10.439 10.128 3.889 1.00 81.44 91 LYS A N 1
ATOM 733 C CA . LYS A 1 91 ? 9.117 9.830 4.454 1.00 81.44 91 LYS A CA 1
ATOM 734 C C . LYS A 1 91 ? 9.223 9.239 5.860 1.00 81.44 91 LYS A C 1
ATOM 736 O O . LYS A 1 91 ? 8.445 9.617 6.733 1.00 81.44 91 LYS A O 1
ATOM 741 N N . LYS A 1 92 ? 10.180 8.334 6.086 1.00 82.25 92 LYS A N 1
ATOM 742 C CA . LYS A 1 92 ? 10.432 7.732 7.398 1.00 82.25 92 LYS A CA 1
ATOM 743 C C . LYS A 1 92 ? 10.949 8.761 8.401 1.00 82.25 92 LYS A C 1
ATOM 745 O O . LYS A 1 92 ? 10.435 8.783 9.512 1.00 82.25 92 LYS A O 1
ATOM 750 N N . SER A 1 93 ? 11.893 9.620 8.015 1.00 80.94 93 SER A N 1
ATOM 751 C CA . SER A 1 93 ? 12.398 10.700 8.873 1.00 80.94 93 SER A CA 1
ATOM 752 C C . SER A 1 93 ? 11.282 11.669 9.251 1.00 80.94 93 SER A C 1
ATOM 754 O O . SER A 1 93 ? 11.065 11.916 10.430 1.00 80.94 93 SER A O 1
ATOM 756 N N . ASN A 1 94 ? 10.494 12.125 8.274 1.00 77.81 94 ASN A N 1
ATOM 757 C CA . ASN A 1 94 ? 9.354 13.008 8.517 1.00 77.81 94 ASN A CA 1
ATOM 758 C C . ASN A 1 94 ? 8.332 12.357 9.456 1.00 77.81 94 ASN A C 1
ATOM 760 O O . ASN A 1 94 ? 7.790 13.010 10.342 1.00 77.81 94 ASN A O 1
ATOM 764 N N . TRP A 1 95 ? 8.070 11.058 9.283 1.00 75.12 95 TRP A N 1
ATOM 765 C CA . TRP A 1 95 ? 7.191 10.315 10.180 1.00 75.12 95 TRP A CA 1
ATOM 766 C C . TRP A 1 95 ? 7.766 10.209 11.594 1.00 75.12 95 TRP A C 1
ATOM 768 O O . TRP A 1 95 ? 7.051 10.435 12.566 1.00 75.12 95 TRP A O 1
ATOM 778 N N . GLN A 1 96 ? 9.061 9.914 11.719 1.00 75.38 96 GLN A N 1
ATOM 779 C CA . GLN A 1 96 ? 9.754 9.899 13.004 1.00 75.38 96 GLN A CA 1
ATOM 780 C C . GLN A 1 96 ? 9.677 11.266 13.682 1.00 75.38 96 GLN A C 1
ATOM 782 O O . GLN A 1 96 ? 9.309 11.320 14.848 1.00 75.38 96 GLN A O 1
ATOM 787 N N . ASP A 1 97 ? 9.932 12.356 12.959 1.00 74.31 97 ASP A N 1
ATOM 788 C CA . ASP A 1 97 ? 9.828 13.726 13.466 1.00 74.31 97 ASP A CA 1
ATOM 789 C C . ASP A 1 97 ? 8.417 14.056 13.958 1.00 74.31 97 ASP A C 1
ATOM 791 O O . ASP A 1 97 ? 8.255 14.564 15.069 1.00 74.31 97 ASP A O 1
ATOM 795 N N . LEU A 1 98 ? 7.386 13.689 13.190 1.00 68.25 98 LEU A N 1
ATOM 796 C CA . LEU A 1 98 ? 5.990 13.837 13.610 1.00 68.25 98 LEU A CA 1
ATOM 797 C C . LEU A 1 98 ? 5.700 13.057 14.902 1.00 68.25 98 LEU A C 1
ATOM 799 O O . LEU A 1 98 ? 4.996 13.554 15.786 1.00 68.25 98 LEU A O 1
ATOM 803 N N . CYS A 1 99 ? 6.275 11.861 15.032 1.00 64.56 99 CYS A N 1
ATOM 804 C CA . CYS A 1 99 ? 6.120 10.991 16.192 1.00 64.56 99 CYS A CA 1
ATOM 805 C C . CYS A 1 99 ? 7.059 11.319 17.368 1.00 64.56 99 CYS A C 1
ATOM 807 O O . CYS A 1 99 ? 6.833 10.798 18.456 1.00 64.56 99 CYS A O 1
ATOM 809 N N . LYS A 1 100 ? 8.056 12.207 17.236 1.00 66.62 100 LYS A N 1
ATOM 810 C CA . LYS A 1 100 ? 8.968 12.567 18.349 1.00 66.62 100 LYS A CA 1
ATOM 811 C C . LYS A 1 100 ? 8.230 13.110 19.574 1.00 66.62 100 LYS A C 1
ATOM 813 O O . LYS A 1 100 ? 8.642 12.889 20.701 1.00 66.62 100 LYS A O 1
ATOM 818 N N . SER A 1 101 ? 7.121 13.812 19.363 1.00 62.19 101 SER A N 1
ATOM 819 C CA . SER A 1 101 ? 6.291 14.365 20.449 1.00 62.19 101 SER A CA 1
ATOM 820 C C . SER A 1 101 ? 5.281 13.372 21.042 1.00 62.19 101 SER A C 1
ATOM 822 O O . SER A 1 101 ? 4.618 13.685 22.026 1.00 62.19 101 SER A O 1
ATOM 824 N N . LEU A 1 102 ? 5.174 12.189 20.439 1.00 57.53 102 LEU A N 1
ATOM 825 C CA . LEU A 1 102 ? 4.393 11.036 20.891 1.00 57.53 102 LEU A CA 1
ATOM 826 C C . LEU A 1 102 ? 5.246 10.049 21.707 1.00 57.53 102 LEU A C 1
ATOM 828 O O . LEU A 1 102 ? 4.702 9.111 22.289 1.00 57.53 102 LEU A O 1
ATOM 832 N N . ASP A 1 103 ? 6.569 10.230 21.722 1.00 56.12 103 ASP A N 1
ATOM 833 C CA . ASP A 1 103 ? 7.495 9.310 22.369 1.00 56.12 103 ASP A CA 1
ATOM 834 C C . ASP A 1 103 ? 7.475 9.494 23.895 1.00 56.12 103 ASP A C 1
ATOM 836 O O . ASP A 1 103 ? 8.170 10.333 24.474 1.00 56.12 103 ASP A O 1
ATOM 840 N N . TYR A 1 104 ? 6.646 8.685 24.553 1.00 53.53 104 TYR A N 1
ATOM 841 C CA . TYR A 1 104 ? 6.504 8.614 26.009 1.00 53.53 104 TYR A CA 1
ATOM 842 C C . TYR A 1 104 ? 7.786 8.165 26.730 1.00 53.53 104 TYR A C 1
ATOM 844 O O . TYR A 1 104 ? 7.872 8.297 27.951 1.00 53.53 104 TYR A O 1
ATOM 852 N N . LYS A 1 105 ? 8.778 7.626 26.001 1.00 48.09 105 LYS A N 1
ATOM 853 C CA . LYS A 1 105 ? 10.050 7.149 26.566 1.00 48.09 105 LYS A CA 1
ATOM 854 C C . LYS A 1 105 ? 11.097 8.241 26.713 1.00 48.09 105 LYS A C 1
ATOM 856 O O . LYS A 1 105 ? 12.035 8.070 27.487 1.00 48.09 105 LYS A O 1
ATOM 861 N N . THR A 1 106 ? 10.949 9.361 26.009 1.00 48.12 106 THR A N 1
ATOM 862 C CA . THR A 1 106 ? 11.746 10.546 26.320 1.00 48.12 106 THR A CA 1
ATOM 863 C C . THR A 1 106 ? 11.106 11.259 27.508 1.00 48.12 106 THR A C 1
ATOM 865 O O . THR A 1 106 ? 9.973 11.726 27.376 1.00 48.12 106 THR A O 1
ATOM 868 N N . PRO A 1 107 ? 11.778 11.362 28.674 1.00 41.31 107 PRO A N 1
ATOM 869 C CA . PRO A 1 107 ? 11.299 12.189 29.768 1.00 41.31 107 PRO A CA 1
ATOM 870 C C . PRO A 1 107 ? 11.388 13.639 29.300 1.00 41.31 107 PRO A C 1
ATOM 872 O O . PRO A 1 107 ? 12.408 14.309 29.445 1.00 41.31 107 PRO A O 1
ATOM 875 N N . ASN A 1 108 ? 10.329 14.114 28.652 1.00 41.91 108 ASN A N 1
ATOM 876 C CA . ASN A 1 108 ? 10.207 15.502 28.268 1.00 41.91 108 ASN A CA 1
ATOM 877 C C . ASN A 1 108 ? 10.136 16.289 29.583 1.00 41.91 108 ASN A C 1
ATOM 879 O O . ASN A 1 108 ? 9.107 16.322 30.253 1.00 41.91 108 ASN A O 1
ATOM 883 N N . THR A 1 109 ? 11.250 16.912 29.973 1.00 44.78 109 THR A N 1
ATOM 884 C CA . THR A 1 109 ? 11.415 17.757 31.173 1.00 44.78 109 THR A CA 1
ATOM 885 C C . THR A 1 109 ? 10.542 19.013 31.159 1.00 44.78 109 THR A C 1
ATOM 887 O O . THR A 1 109 ? 10.603 19.838 32.066 1.00 44.78 109 THR A O 1
ATOM 890 N N . LYS A 1 110 ? 9.677 19.152 30.158 1.00 44.97 110 LYS A N 1
ATOM 891 C CA . LYS A 1 110 ? 8.560 20.081 30.151 1.00 44.97 110 LYS A CA 1
ATOM 892 C C . LYS A 1 110 ? 7.292 19.265 29.966 1.00 44.97 110 LYS A C 1
ATOM 894 O O . LYS A 1 110 ? 6.802 19.082 28.855 1.00 44.97 110 LYS A O 1
ATOM 899 N N . GLN A 1 111 ? 6.759 18.779 31.086 1.00 41.47 111 GLN A N 1
ATOM 900 C CA . GLN A 1 111 ? 5.319 18.604 31.209 1.00 41.47 111 GLN A CA 1
ATOM 901 C C . GLN A 1 111 ? 4.702 19.928 30.760 1.00 41.47 111 GLN A C 1
ATOM 903 O O . GLN A 1 111 ? 4.832 20.943 31.442 1.00 41.47 111 GLN A O 1
ATOM 908 N N . ASN A 1 112 ? 4.112 19.937 29.568 1.00 35.72 112 ASN A N 1
ATOM 909 C CA . ASN A 1 112 ? 3.297 21.047 29.120 1.00 35.72 112 ASN A CA 1
ATOM 910 C C . ASN A 1 112 ? 2.141 21.147 30.115 1.00 35.72 112 ASN A C 1
ATOM 912 O O . ASN A 1 112 ? 1.159 20.408 30.017 1.00 35.72 112 ASN A O 1
ATOM 916 N N . THR A 1 113 ? 2.279 22.039 31.094 1.00 37.94 113 THR A N 1
ATOM 917 C CA . THR A 1 113 ? 1.176 22.570 31.879 1.00 37.94 113 THR A CA 1
ATOM 918 C C . THR A 1 113 ? 0.190 23.148 30.875 1.00 37.94 113 THR A C 1
ATOM 920 O O . THR A 1 113 ? 0.342 24.251 30.359 1.00 37.94 113 THR A O 1
ATOM 923 N N . THR A 1 114 ? -0.792 22.332 30.498 1.00 35.12 114 THR A N 1
ATOM 924 C CA . THR A 1 114 ? -1.839 22.737 29.568 1.00 35.12 114 THR A CA 1
ATOM 925 C C . THR A 1 114 ? -2.829 23.573 30.359 1.00 35.12 114 THR A C 1
ATOM 927 O O . THR A 1 114 ? -3.850 23.094 30.847 1.00 35.12 114 THR A O 1
ATOM 930 N N . THR A 1 115 ? -2.498 24.847 30.516 1.00 38.50 115 THR A N 1
ATOM 931 C CA . THR A 1 115 ? -3.459 25.898 30.821 1.00 38.50 115 THR A CA 1
ATOM 932 C C . THR A 1 115 ? -4.292 26.125 29.561 1.00 38.50 115 THR A C 1
ATOM 934 O O . THR A 1 115 ? -3.750 26.462 28.511 1.00 38.50 115 THR A O 1
ATOM 937 N N . GLY A 1 116 ? -5.612 25.947 29.652 1.00 30.67 116 GLY A N 1
ATOM 938 C CA . GLY A 1 116 ? -6.538 26.436 28.622 1.00 30.67 116 GLY A CA 1
ATOM 939 C C . GLY A 1 116 ? -7.277 25.369 27.820 1.00 30.67 116 GLY A C 1
ATOM 940 O O . GLY A 1 116 ? -7.315 25.412 26.597 1.00 30.67 116 GLY A O 1
ATOM 941 N N . GLY A 1 117 ? -7.927 24.434 28.499 1.00 28.64 117 GLY A N 1
ATOM 942 C CA . GLY A 1 117 ? -8.987 23.635 27.901 1.00 28.64 117 GLY A CA 1
ATOM 943 C C . GLY A 1 117 ? -9.603 22.776 28.979 1.00 28.64 117 GLY A C 1
ATOM 944 O O . GLY A 1 117 ? -8.966 21.831 29.428 1.00 28.64 117 GLY A O 1
ATOM 945 N N . LYS A 1 118 ? -10.813 23.120 29.430 1.00 33.56 118 LYS A N 1
ATOM 946 C CA . LYS A 1 118 ? -11.602 22.317 30.373 1.00 33.56 118 LYS A CA 1
ATOM 947 C C . LYS A 1 118 ? -12.044 21.011 29.701 1.00 33.56 118 LYS A C 1
ATOM 949 O O . LYS A 1 118 ? -13.232 20.766 29.532 1.00 33.56 118 LYS A O 1
ATOM 954 N N . TYR A 1 119 ? -11.101 20.165 29.315 1.00 36.44 119 TYR A N 1
ATOM 955 C CA . TYR A 1 119 ? -11.375 18.753 29.164 1.00 36.44 119 TYR A CA 1
ATOM 956 C C . TYR A 1 119 ? -11.457 18.238 30.588 1.00 36.44 119 TYR A C 1
ATOM 958 O O . TYR A 1 119 ? -10.445 18.057 31.262 1.00 36.44 119 TYR A O 1
ATOM 966 N N . LYS A 1 120 ? -12.693 18.108 31.084 1.00 32.53 120 LYS A N 1
ATOM 967 C CA . LYS A 1 120 ? -12.965 17.243 32.223 1.00 32.53 120 LYS A CA 1
ATOM 968 C C . LYS A 1 120 ? -12.419 15.887 31.804 1.00 32.53 120 LYS A C 1
ATOM 970 O O . LYS A 1 120 ? -13.042 15.199 31.001 1.00 32.53 120 LYS A O 1
ATOM 975 N N . PHE A 1 121 ? -11.215 15.571 32.274 1.00 33.22 121 PHE A N 1
ATOM 976 C CA . PHE A 1 121 ? -10.714 14.216 32.301 1.00 33.22 121 PHE A CA 1
ATOM 977 C C . PHE A 1 121 ? -11.765 13.486 33.115 1.00 33.22 121 PHE A C 1
ATOM 979 O O . PHE A 1 121 ? -11.900 13.680 34.323 1.00 33.22 121 PHE A O 1
ATOM 986 N N . TYR A 1 122 ? -12.653 12.826 32.392 1.00 35.59 122 TYR A N 1
ATOM 987 C CA . TYR A 1 122 ? -13.649 11.955 32.941 1.00 35.59 122 TYR A CA 1
ATOM 988 C C . TYR A 1 122 ? -12.856 11.007 33.837 1.00 35.59 122 TYR A C 1
ATOM 990 O O . TYR A 1 122 ? -12.053 10.210 33.364 1.00 35.59 122 TYR A O 1
ATOM 998 N N . HIS A 1 123 ? -13.016 11.202 35.144 1.00 35.84 123 HIS A N 1
ATOM 999 C CA . HIS A 1 123 ? -12.324 10.506 36.218 1.00 35.84 123 HIS A CA 1
ATOM 1000 C C . HIS A 1 123 ? -12.881 9.076 36.271 1.00 35.84 123 HIS A C 1
ATOM 1002 O O . HIS A 1 123 ? -13.612 8.709 37.183 1.00 35.84 123 HIS A O 1
ATOM 1008 N N . TRP A 1 124 ? -12.656 8.295 35.216 1.00 36.25 124 TRP A N 1
ATOM 1009 C CA . TRP A 1 124 ? -13.155 6.933 35.114 1.00 36.25 124 TRP A CA 1
ATOM 1010 C C . TRP A 1 124 ? -12.115 6.051 35.779 1.00 36.25 124 TRP A C 1
ATOM 1012 O O . TRP A 1 124 ? -11.195 5.542 35.152 1.00 36.25 124 TRP A O 1
ATOM 1022 N N . TYR A 1 125 ? -12.315 5.939 37.090 1.00 35.06 125 TYR A N 1
ATOM 1023 C CA . TYR A 1 125 ? -11.718 4.976 37.998 1.00 35.06 125 TYR A CA 1
ATOM 1024 C C . TYR A 1 125 ? -10.225 5.140 38.281 1.00 35.06 125 TYR A C 1
ATOM 1026 O O . TYR A 1 125 ? -9.436 5.667 37.502 1.00 35.06 125 TYR A O 1
ATOM 1034 N N . GLN A 1 126 ? -9.866 4.713 39.489 1.00 37.44 126 GLN A N 1
ATOM 1035 C CA . GLN A 1 126 ? -8.509 4.548 39.986 1.00 37.44 126 GLN A CA 1
ATOM 1036 C C . GLN A 1 126 ? -7.774 3.526 39.106 1.00 37.44 126 GLN A C 1
ATOM 1038 O O . GLN A 1 126 ? -7.616 2.368 39.473 1.00 37.44 126 GLN A O 1
ATOM 1043 N N . TRP A 1 127 ? -7.351 3.939 37.916 1.00 41.09 127 TRP A N 1
ATOM 1044 C CA . TRP A 1 127 ? -6.351 3.217 37.151 1.00 41.09 127 TRP A CA 1
ATOM 1045 C C . TRP A 1 127 ? -5.039 3.384 37.906 1.00 41.09 127 TRP A C 1
ATOM 1047 O O . TRP A 1 127 ? -4.337 4.387 37.773 1.00 41.09 127 TRP A O 1
ATOM 1057 N N . THR A 1 128 ? -4.721 2.414 38.758 1.00 47.53 128 THR A N 1
ATOM 1058 C CA . THR A 1 128 ? -3.321 2.172 39.087 1.00 47.53 128 THR A CA 1
ATOM 1059 C C . THR A 1 128 ? -2.617 1.953 37.753 1.00 47.53 128 THR A C 1
ATOM 1061 O O . THR A 1 128 ? -3.072 1.084 37.005 1.00 47.53 128 THR A O 1
ATOM 1064 N N . PRO A 1 129 ? -1.590 2.742 37.399 1.00 46.00 129 PRO A N 1
ATOM 1065 C CA . PRO A 1 129 ? -0.886 2.553 36.143 1.00 46.00 129 PRO A CA 1
ATOM 1066 C C . PRO A 1 129 ? -0.346 1.125 36.132 1.00 46.00 129 PRO A C 1
ATOM 1068 O O . PRO A 1 129 ? 0.587 0.805 36.867 1.00 46.00 129 PRO A O 1
ATOM 1071 N N . THR A 1 130 ? -0.978 0.242 35.358 1.00 49.88 130 THR A N 1
ATOM 1072 C CA . THR A 1 130 ? -0.428 -1.084 35.109 1.00 49.88 130 THR A CA 1
ATOM 1073 C C . THR A 1 130 ? 0.882 -0.841 34.387 1.00 49.88 130 THR A C 1
ATOM 1075 O O . THR A 1 130 ? 0.910 -0.235 33.317 1.00 49.88 130 THR A O 1
ATOM 1078 N N . VAL A 1 131 ? 1.975 -1.253 35.019 1.00 55.56 131 VAL A N 1
ATOM 1079 C CA . VAL A 1 131 ? 3.362 -0.945 34.635 1.00 55.56 131 VAL A CA 1
ATOM 1080 C C . VAL A 1 131 ? 3.739 -1.589 33.285 1.00 55.56 131 VAL A C 1
ATOM 1082 O O . VAL A 1 131 ? 4.829 -1.370 32.764 1.00 55.56 131 VAL A O 1
ATOM 1085 N N . ASN A 1 132 ? 2.831 -2.365 32.688 1.00 72.12 132 ASN A N 1
ATOM 1086 C CA . ASN A 1 132 ? 3.061 -3.192 31.518 1.00 72.12 132 ASN A CA 1
ATOM 1087 C C . ASN A 1 132 ? 1.960 -2.996 30.458 1.00 72.12 132 ASN A C 1
ATOM 1089 O O . ASN A 1 132 ? 0.778 -3.207 30.735 1.00 72.12 132 ASN A O 1
ATOM 1093 N N . ASP A 1 133 ? 2.356 -2.660 29.224 1.00 66.56 133 ASP A N 1
ATOM 1094 C CA . ASP A 1 133 ? 1.457 -2.440 28.076 1.00 66.56 133 ASP A CA 1
ATOM 1095 C C . ASP A 1 133 ? 0.541 -3.647 27.807 1.00 66.56 133 ASP A C 1
ATOM 1097 O O . ASP A 1 133 ? -0.597 -3.494 27.359 1.00 66.56 133 ASP A O 1
ATOM 1101 N N . LYS A 1 134 ? 1.017 -4.858 28.125 1.00 70.94 134 LYS A N 1
ATOM 1102 C CA . LYS A 1 134 ? 0.233 -6.090 28.001 1.00 70.94 134 LYS A CA 1
ATOM 1103 C C . LYS A 1 134 ? -0.958 -6.116 28.960 1.00 70.94 134 LYS A C 1
ATOM 1105 O O . LYS A 1 134 ? -2.064 -6.437 28.549 1.00 70.94 134 LYS A O 1
ATOM 1110 N N . GLU A 1 135 ? -0.744 -5.740 30.216 1.00 66.62 135 GLU A N 1
ATOM 1111 C CA . GLU A 1 135 ? -1.794 -5.739 31.241 1.00 66.62 135 GLU A CA 1
ATOM 1112 C C . GLU A 1 135 ? -2.846 -4.665 30.957 1.00 66.62 135 GLU A C 1
ATOM 1114 O O . GLU A 1 135 ? -4.038 -4.906 31.137 1.00 66.62 135 GLU A O 1
ATOM 1119 N N . ALA A 1 136 ? -2.418 -3.513 30.432 1.00 68.00 136 ALA A N 1
ATOM 1120 C CA . ALA A 1 136 ? -3.314 -2.457 29.971 1.00 68.00 136 ALA A CA 1
ATOM 1121 C C . ALA A 1 136 ? -4.194 -2.922 28.797 1.00 68.00 136 ALA A C 1
ATOM 1123 O O . ALA A 1 136 ? -5.406 -2.684 28.792 1.00 68.00 136 ALA A O 1
ATOM 1124 N N . ALA A 1 137 ? -3.598 -3.608 27.816 1.00 70.69 137 ALA A N 1
ATOM 1125 C CA . ALA A 1 137 ? -4.323 -4.166 26.678 1.00 70.69 137 ALA A CA 1
ATOM 1126 C C . ALA A 1 137 ? -5.309 -5.264 27.108 1.00 70.69 137 ALA A C 1
ATOM 1128 O O . ALA A 1 137 ? -6.455 -5.267 26.656 1.00 70.69 137 ALA A O 1
ATOM 1129 N N . ASP A 1 138 ? -4.896 -6.145 28.022 1.00 72.06 138 ASP A N 1
ATOM 1130 C CA . ASP A 1 138 ? -5.738 -7.217 28.557 1.00 72.06 138 ASP A CA 1
ATOM 1131 C C . ASP A 1 138 ? -6.908 -6.651 29.383 1.00 72.06 138 ASP A C 1
ATOM 1133 O O . ASP A 1 138 ? -8.052 -7.080 29.218 1.00 72.06 138 ASP A O 1
ATOM 1137 N N . ALA A 1 139 ? -6.668 -5.635 30.221 1.00 74.12 139 ALA A N 1
ATOM 1138 C CA . ALA A 1 139 ? -7.714 -4.957 30.989 1.00 74.12 139 ALA A CA 1
ATOM 1139 C C . ALA A 1 139 ? -8.744 -4.268 30.080 1.00 74.12 139 ALA A C 1
ATOM 1141 O O . ALA A 1 139 ? -9.952 -4.383 30.305 1.00 74.12 139 ALA A O 1
ATOM 1142 N N . LEU A 1 140 ? -8.281 -3.601 29.019 1.00 74.81 140 LEU A N 1
ATOM 1143 C CA . LEU A 1 140 ? -9.152 -2.972 28.027 1.00 74.81 140 LEU A CA 1
ATOM 1144 C C . LEU A 1 140 ? -9.956 -4.019 27.243 1.00 74.81 140 LEU A C 1
ATOM 1146 O O . LEU A 1 140 ? -11.162 -3.853 27.054 1.00 74.81 140 LEU A O 1
ATOM 1150 N N . GLY A 1 141 ? -9.319 -5.122 26.841 1.00 72.25 141 GLY A N 1
ATOM 1151 C CA . GLY A 1 141 ? -9.981 -6.246 26.179 1.00 72.25 141 GLY A CA 1
ATOM 1152 C C . GLY A 1 141 ? -11.077 -6.870 27.044 1.00 72.25 141 GLY A C 1
ATOM 1153 O O . GLY A 1 141 ? -12.181 -7.119 26.559 1.00 72.25 141 GLY A O 1
ATOM 1154 N N . ASN A 1 142 ? -10.813 -7.048 28.339 1.00 77.19 142 ASN A N 1
ATOM 1155 C CA . ASN A 1 142 ? -11.785 -7.579 29.292 1.00 77.19 142 ASN A CA 1
ATOM 1156 C C . ASN A 1 142 ? -12.962 -6.623 29.517 1.00 77.19 142 ASN A C 1
ATOM 1158 O O . ASN A 1 142 ? -14.105 -7.068 29.503 1.00 77.19 142 ASN A O 1
ATOM 1162 N N . TYR A 1 143 ? -12.708 -5.318 29.651 1.00 76.75 143 TYR A N 1
ATOM 1163 C CA . TYR A 1 143 ? -13.766 -4.316 29.812 1.00 76.75 143 TYR A CA 1
ATOM 1164 C C . TYR A 1 143 ? -14.732 -4.303 28.621 1.00 76.75 143 TYR A C 1
ATOM 1166 O O . TYR A 1 143 ? -15.945 -4.402 28.797 1.00 76.75 143 TYR A O 1
ATOM 1174 N N . TYR A 1 144 ? -14.205 -4.252 27.395 1.00 71.94 144 TYR 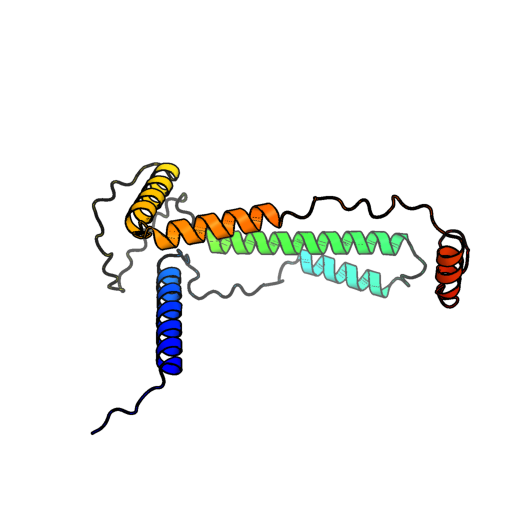A N 1
ATOM 1175 C CA . TYR A 1 144 ? -15.053 -4.298 26.205 1.00 71.94 144 TYR A CA 1
ATOM 1176 C C . TYR A 1 144 ? -15.714 -5.661 26.017 1.00 71.94 144 TYR A C 1
ATOM 1178 O O . TYR A 1 144 ? -16.834 -5.713 25.522 1.00 71.94 144 TYR A O 1
ATOM 1186 N N . SER A 1 145 ? -15.071 -6.759 26.418 1.00 72.62 145 SER A N 1
ATOM 1187 C CA . SER A 1 145 ? -15.690 -8.089 26.420 1.00 72.62 145 SER A CA 1
ATOM 1188 C C . SER A 1 145 ? -16.907 -8.136 27.344 1.00 72.62 145 SER A C 1
ATOM 1190 O O . SER A 1 145 ? 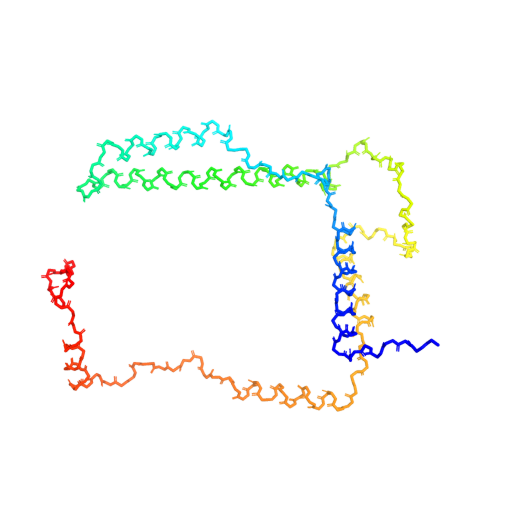-17.944 -8.644 26.936 1.00 72.62 145 SER A O 1
ATOM 1192 N N . GLU A 1 146 ? -16.810 -7.564 28.547 1.00 76.31 146 GLU A N 1
ATOM 1193 C CA . GLU A 1 146 ? -17.907 -7.450 29.516 1.00 76.31 146 GLU A CA 1
ATOM 1194 C C . GLU A 1 146 ? -19.060 -6.581 28.987 1.00 76.31 146 GLU A C 1
ATOM 1196 O O . GLU A 1 146 ? -20.202 -7.037 28.975 1.00 76.31 146 GLU A O 1
ATOM 1201 N N . GLU A 1 147 ? -18.764 -5.378 28.487 1.00 73.75 147 GLU A N 1
ATOM 1202 C CA . GLU A 1 147 ? -19.764 -4.443 27.937 1.00 73.75 147 GLU A CA 1
ATOM 1203 C C . GLU A 1 147 ? -20.408 -4.949 26.635 1.00 73.75 147 GLU A C 1
ATOM 1205 O O . GLU A 1 147 ? -21.605 -4.804 26.402 1.00 73.75 147 GLU A O 1
ATOM 1210 N N . SER A 1 148 ? -19.636 -5.627 25.781 1.00 64.81 148 SER A N 1
ATOM 1211 C CA . SER A 1 148 ? -20.133 -6.184 24.516 1.00 64.81 148 SER A CA 1
ATOM 1212 C C . SER A 1 148 ? -20.844 -7.532 24.664 1.00 64.81 148 SER A C 1
ATOM 1214 O O . SER A 1 148 ? -21.180 -8.152 23.646 1.00 64.81 148 SER A O 1
ATOM 1216 N N . LYS A 1 149 ? -21.130 -7.990 25.897 1.00 69.69 149 LYS A N 1
ATOM 1217 C CA . LYS A 1 149 ? -22.015 -9.140 26.160 1.00 69.69 149 LYS A CA 1
ATOM 1218 C C . LYS A 1 149 ? -23.446 -8.802 25.745 1.00 69.69 149 LYS A C 1
ATOM 1220 O O . LYS A 1 149 ? -24.342 -8.602 26.560 1.00 69.69 149 LYS A O 1
ATOM 1225 N N . LEU A 1 150 ? -23.689 -8.818 24.442 1.00 67.75 150 LEU A N 1
ATOM 1226 C CA . LEU A 1 150 ? -25.030 -8.795 23.894 1.00 67.75 150 LEU A CA 1
ATOM 1227 C C . LEU A 1 150 ? -25.743 -10.072 24.341 1.00 67.75 150 LEU A C 1
ATOM 1229 O O . LEU A 1 150 ? -25.236 -11.186 24.169 1.00 67.75 150 LEU A O 1
ATOM 1233 N N . VAL A 1 151 ? -26.942 -9.928 24.902 1.00 71.12 151 VAL A N 1
ATOM 1234 C CA . VAL A 1 151 ? -27.799 -11.071 25.224 1.00 71.12 151 VAL A CA 1
ATOM 1235 C C . VAL A 1 151 ? -28.307 -11.661 23.908 1.00 71.12 151 VAL A C 1
ATOM 1237 O O . VAL A 1 151 ? -29.357 -11.302 23.381 1.00 71.12 151 VAL A O 1
ATOM 1240 N N . ILE A 1 152 ? -27.519 -12.566 23.326 1.00 67.31 152 ILE A N 1
ATOM 1241 C CA . ILE A 1 152 ? -27.885 -13.250 22.089 1.00 67.31 152 ILE A CA 1
ATOM 1242 C C . ILE A 1 152 ? -28.979 -14.269 22.420 1.00 67.31 152 ILE A C 1
ATOM 1244 O O . ILE A 1 152 ? -28.707 -15.345 22.970 1.00 67.31 152 ILE A O 1
ATOM 1248 N N . GLY A 1 153 ? -30.215 -13.928 22.051 1.00 77.50 153 GLY A N 1
ATOM 1249 C CA . GLY A 1 153 ? -31.379 -14.799 22.172 1.00 77.50 153 GLY A CA 1
ATOM 1250 C C . GLY A 1 153 ? -31.198 -16.154 21.476 1.00 77.50 153 GLY A C 1
ATOM 1251 O O . GLY A 1 153 ? -30.351 -16.341 20.593 1.00 77.50 153 GLY A O 1
ATOM 1252 N N . ARG A 1 154 ? -32.016 -17.134 21.877 1.00 79.00 154 ARG A N 1
ATOM 1253 C CA . ARG A 1 154 ? -31.963 -18.512 21.355 1.00 79.00 154 ARG A CA 1
ATOM 1254 C C . ARG A 1 154 ? -32.109 -18.563 19.829 1.00 79.00 154 ARG A C 1
ATOM 1256 O O . ARG A 1 154 ? -31.446 -19.377 19.187 1.00 79.00 154 ARG A O 1
ATOM 1263 N N . GLU A 1 155 ? -32.916 -17.669 19.263 1.00 80.62 155 GLU A N 1
ATOM 1264 C CA . GLU A 1 155 ? -33.128 -17.558 17.817 1.00 80.62 155 GLU A CA 1
ATOM 1265 C C . GLU A 1 155 ? -31.874 -17.091 17.081 1.00 80.62 155 GLU A C 1
ATOM 1267 O O . GLU A 1 155 ? -31.416 -17.768 16.166 1.00 80.62 155 GLU A O 1
ATOM 1272 N N . ASN A 1 156 ? -31.219 -16.034 17.563 1.00 77.81 156 ASN A N 1
ATOM 1273 C CA . ASN A 1 156 ? -29.965 -15.539 16.989 1.00 77.81 156 ASN A CA 1
ATOM 1274 C C . ASN A 1 156 ? -28.857 -16.605 17.032 1.00 77.81 156 ASN A C 1
ATOM 1276 O O . ASN A 1 156 ? -28.094 -16.764 16.076 1.00 77.81 156 ASN A O 1
ATOM 1280 N N . LYS A 1 157 ? -28.805 -17.416 18.100 1.00 82.00 157 LYS A N 1
ATOM 1281 C CA . LYS A 1 157 ? -27.894 -18.574 18.174 1.00 82.00 157 LYS A CA 1
ATOM 1282 C C . LYS A 1 157 ? -28.237 -19.645 17.135 1.00 82.00 157 LYS A C 1
ATOM 1284 O O . LYS A 1 157 ? -27.319 -20.246 16.573 1.00 82.00 157 LYS A O 1
ATOM 1289 N N . LYS A 1 158 ? -29.524 -19.896 16.872 1.00 88.62 158 LYS A N 1
ATOM 1290 C CA . LYS A 1 158 ? -29.991 -20.845 15.848 1.00 88.62 158 LYS A CA 1
ATOM 1291 C C . LYS A 1 158 ? -29.624 -20.353 14.446 1.00 88.62 158 LYS A C 1
ATOM 1293 O O . LYS A 1 158 ? -29.000 -21.107 13.702 1.00 88.62 158 LYS A O 1
ATOM 1298 N N . THR A 1 159 ? -29.889 -19.084 14.142 1.00 86.06 159 THR A N 1
ATOM 1299 C CA . THR A 1 159 ? -29.511 -18.434 12.878 1.00 86.06 159 THR A CA 1
ATOM 1300 C C . THR A 1 159 ? -28.002 -18.473 12.673 1.00 86.06 159 THR A C 1
ATOM 1302 O O . THR A 1 159 ? -27.542 -18.960 11.647 1.00 86.06 159 THR A O 1
ATOM 1305 N N . GLY A 1 160 ? -27.215 -18.102 13.689 1.00 86.31 160 GLY A N 1
ATOM 1306 C CA . GLY A 1 160 ? -25.752 -18.153 13.631 1.00 86.31 160 GLY A CA 1
ATOM 1307 C C . GLY A 1 160 ? -25.173 -19.567 13.477 1.00 86.31 160 GLY A C 1
ATOM 1308 O O . GLY A 1 160 ? -24.067 -19.738 12.964 1.00 86.31 160 GLY A O 1
ATOM 1309 N N . ARG A 1 161 ? -25.872 -20.614 13.936 1.00 88.50 161 ARG A N 1
ATOM 1310 C CA . ARG A 1 161 ? -25.488 -22.013 13.664 1.00 88.50 161 ARG A CA 1
ATOM 1311 C C . ARG A 1 161 ? -25.823 -22.405 12.224 1.00 88.50 161 ARG A C 1
ATOM 1313 O O . ARG A 1 161 ? -24.995 -23.046 11.581 1.00 88.50 161 ARG A O 1
ATOM 1320 N N . ALA A 1 162 ? -26.989 -22.003 11.721 1.00 88.62 162 ALA A N 1
ATOM 1321 C CA . ALA A 1 162 ? -27.422 -22.286 10.356 1.00 88.62 162 ALA A CA 1
ATOM 1322 C C . ALA A 1 162 ? -26.512 -21.619 9.310 1.00 88.62 162 ALA A C 1
ATOM 1324 O O . ALA A 1 162 ? -26.023 -22.305 8.416 1.00 88.62 162 ALA A O 1
ATOM 1325 N N . THR A 1 163 ? -26.182 -20.333 9.469 1.00 85.50 163 THR A N 1
ATOM 1326 C CA . THR A 1 163 ? -25.257 -19.624 8.564 1.00 85.50 163 THR A CA 1
ATOM 1327 C C . THR A 1 163 ? -23.856 -20.214 8.589 1.00 85.50 163 THR A C 1
ATOM 1329 O O . THR A 1 163 ? -23.273 -20.440 7.535 1.00 85.50 163 THR A O 1
ATOM 1332 N N . ARG A 1 164 ? -23.315 -20.557 9.765 1.00 86.38 164 ARG A N 1
ATOM 1333 C CA . ARG A 1 164 ? -22.006 -21.234 9.844 1.00 86.38 164 ARG A CA 1
ATOM 1334 C C . ARG A 1 164 ? -22.010 -22.607 9.175 1.00 86.38 164 ARG A C 1
ATOM 1336 O O . ARG A 1 164 ? -21.006 -22.980 8.572 1.00 86.38 164 ARG A O 1
ATOM 1343 N N . LYS A 1 165 ? -23.116 -23.354 9.267 1.00 89.94 165 LYS A N 1
ATOM 1344 C CA . LYS A 1 165 ? -23.282 -24.629 8.554 1.00 89.94 165 LYS A CA 1
ATOM 1345 C C . LYS A 1 165 ? -23.284 -24.406 7.039 1.00 89.94 165 LYS A C 1
ATOM 1347 O O . LYS A 1 165 ? -22.567 -25.118 6.348 1.00 89.94 165 LYS A O 1
ATOM 1352 N N . LEU A 1 166 ? -23.996 -23.381 6.565 1.00 84.38 166 LEU A N 1
ATOM 1353 C CA . LEU A 1 166 ? -24.049 -22.996 5.153 1.00 84.38 166 LEU A CA 1
ATOM 1354 C C . LEU A 1 166 ? -22.667 -22.584 4.614 1.00 84.38 166 LEU A C 1
ATOM 1356 O O . LEU A 1 166 ? -22.210 -23.111 3.609 1.00 84.38 166 LEU A O 1
ATOM 1360 N N . ILE A 1 167 ? -21.948 -21.714 5.326 1.00 80.75 167 ILE A N 1
ATOM 1361 C CA . ILE A 1 167 ? -20.599 -21.269 4.934 1.00 80.75 167 ILE A CA 1
ATOM 1362 C C . ILE A 1 167 ? -19.630 -22.455 4.852 1.00 80.75 167 ILE A C 1
ATOM 1364 O O . ILE A 1 167 ? -18.802 -22.520 3.948 1.00 80.75 167 ILE A O 1
ATOM 1368 N N . ARG A 1 168 ? -19.735 -23.420 5.777 1.00 78.44 168 ARG A N 1
ATOM 1369 C CA . ARG A 1 168 ? -18.919 -24.643 5.730 1.00 78.44 168 ARG A CA 1
ATOM 1370 C C . ARG A 1 168 ? -19.257 -25.524 4.532 1.00 78.44 168 ARG A C 1
ATOM 1372 O O . ARG A 1 168 ? -18.330 -26.068 3.945 1.00 78.44 168 ARG A O 1
ATOM 1379 N N . SER A 1 169 ? -20.533 -25.657 4.168 1.00 75.00 169 SER A N 1
ATOM 1380 C CA . SER A 1 169 ? -20.930 -26.392 2.959 1.00 75.00 169 SER A CA 1
ATOM 1381 C C . SER A 1 169 ? -20.564 -25.664 1.664 1.00 75.00 169 SER A C 1
ATOM 1383 O O . SER A 1 169 ? -20.372 -26.314 0.649 1.00 75.00 169 SER A O 1
ATOM 1385 N N . CYS A 1 170 ? -20.425 -24.337 1.699 1.00 69.19 170 CYS A N 1
ATOM 1386 C CA . CYS A 1 170 ? -19.989 -23.522 0.564 1.00 69.19 170 CYS A CA 1
ATOM 1387 C C . CYS A 1 170 ? -18.461 -23.430 0.426 1.00 69.19 170 CYS A C 1
ATOM 1389 O O . CYS A 1 170 ? -17.979 -22.644 -0.388 1.00 69.19 170 CYS A O 1
ATOM 1391 N N . ARG A 1 171 ? -17.678 -24.190 1.207 1.00 66.06 171 ARG A N 1
ATOM 1392 C CA . ARG A 1 171 ? -16.241 -24.318 0.942 1.00 66.06 171 ARG A CA 1
ATOM 1393 C C . ARG A 1 171 ? -16.060 -25.012 -0.403 1.00 66.06 171 ARG A C 1
ATOM 1395 O O . ARG A 1 171 ? -16.170 -26.230 -0.498 1.00 66.06 171 ARG A O 1
ATOM 1402 N N . VAL A 1 172 ? -15.778 -24.209 -1.422 1.00 63.66 172 VAL A N 1
ATOM 1403 C CA . VAL A 1 172 ? -15.266 -24.678 -2.706 1.00 63.66 172 VAL A CA 1
ATOM 1404 C C . VAL A 1 172 ? -13.958 -25.428 -2.418 1.00 63.66 172 VAL A C 1
ATOM 1406 O O . VAL A 1 172 ? -13.136 -24.908 -1.651 1.00 63.66 172 VAL A O 1
ATOM 1409 N N . PRO A 1 173 ? -13.760 -26.652 -2.937 1.00 64.25 173 PRO A N 1
ATOM 1410 C CA . PRO A 1 173 ? -12.474 -27.325 -2.820 1.00 64.25 173 PRO A CA 1
ATOM 1411 C C . PRO A 1 173 ? -11.377 -26.401 -3.361 1.00 64.25 173 PRO A C 1
ATOM 1413 O O . PRO A 1 173 ? -11.546 -25.764 -4.396 1.00 64.25 173 PRO A O 1
ATOM 1416 N N . ALA A 1 174 ? -10.263 -26.297 -2.635 1.00 62.41 174 ALA A N 1
ATOM 1417 C CA . ALA A 1 174 ? -9.192 -25.326 -2.884 1.00 62.41 174 ALA A CA 1
ATOM 1418 C C . ALA A 1 174 ? -8.428 -25.535 -4.210 1.00 62.41 174 ALA A C 1
ATOM 1420 O O . ALA A 1 174 ? -7.465 -24.826 -4.485 1.00 62.41 174 ALA A O 1
ATOM 1421 N N . SER A 1 175 ? -8.846 -26.491 -5.032 1.00 62.59 175 SER A N 1
ATOM 1422 C CA . SER A 1 175 ? -8.204 -26.843 -6.288 1.00 62.59 175 SER A CA 1
ATOM 1423 C C . SER A 1 175 ? -9.221 -27.545 -7.183 1.00 62.59 175 SER A C 1
ATOM 1425 O O . SER A 1 175 ? -9.473 -28.740 -7.038 1.00 62.59 175 SER A O 1
ATOM 1427 N N . HIS A 1 176 ? -9.821 -26.812 -8.117 1.00 61.66 176 HIS A N 1
ATOM 1428 C CA . HIS A 1 176 ? -10.190 -27.455 -9.372 1.00 61.66 176 HIS A CA 1
ATOM 1429 C C . HIS A 1 176 ? -8.881 -27.635 -10.137 1.00 61.66 176 HIS A C 1
ATOM 1431 O O . HIS A 1 176 ? -8.180 -26.659 -10.397 1.00 61.66 176 HIS A O 1
ATOM 1437 N N . GLU A 1 177 ? -8.496 -28.879 -10.400 1.00 66.44 177 GLU A N 1
ATOM 1438 C CA . GLU A 1 177 ? -7.357 -29.187 -11.260 1.00 66.44 177 GLU A CA 1
ATOM 1439 C C . GLU A 1 177 ? -7.750 -28.788 -12.689 1.00 66.44 177 GLU A C 1
ATOM 1441 O O . GLU A 1 177 ? -8.405 -29.534 -13.406 1.00 66.44 177 GLU A O 1
ATOM 1446 N N . LEU A 1 178 ? -7.424 -27.547 -13.064 1.00 64.38 178 LEU A N 1
ATOM 1447 C CA . LEU A 1 178 ? -7.850 -26.900 -14.314 1.00 64.38 178 LEU A CA 1
ATOM 1448 C C . LEU A 1 178 ? -7.263 -27.550 -15.586 1.00 64.38 178 LEU A C 1
ATOM 1450 O O . LEU A 1 178 ? -7.608 -27.127 -16.682 1.00 64.38 178 LEU A O 1
ATOM 1454 N N . PHE A 1 179 ? -6.382 -28.549 -15.451 1.00 67.06 179 PHE A N 1
ATOM 1455 C CA . PHE A 1 179 ? -5.594 -29.130 -16.546 1.00 67.06 179 PHE A CA 1
ATOM 1456 C C . PHE A 1 179 ? -5.489 -30.663 -16.475 1.00 67.06 179 PHE A C 1
ATOM 1458 O O . PHE A 1 179 ? -4.441 -31.226 -16.785 1.00 67.06 179 PHE A O 1
ATOM 1465 N N . ASN A 1 180 ? -6.548 -31.347 -16.039 1.00 76.50 180 ASN A N 1
ATOM 1466 C CA . ASN A 1 180 ? -6.575 -32.816 -16.049 1.00 76.50 180 ASN A CA 1
ATOM 1467 C C . ASN A 1 180 ? -7.004 -33.411 -17.390 1.00 76.50 180 ASN A C 1
ATOM 1469 O O . ASN A 1 180 ? -6.688 -34.567 -17.673 1.00 76.50 180 ASN A O 1
ATOM 1473 N N . ASP A 1 181 ? -7.722 -32.639 -18.202 1.00 81.81 181 ASP A N 1
ATOM 1474 C CA . ASP A 1 181 ? -8.216 -33.119 -19.482 1.00 81.81 181 ASP A CA 1
ATOM 1475 C C . ASP A 1 181 ? -7.122 -32.996 -20.557 1.00 81.81 181 ASP A C 1
ATOM 1477 O O . ASP A 1 181 ? -6.415 -31.982 -20.619 1.00 81.81 181 ASP A O 1
ATOM 1481 N N . PRO A 1 182 ? -6.938 -34.021 -21.409 1.00 85.06 182 PRO A N 1
ATOM 1482 C CA . PRO A 1 182 ? -5.992 -33.945 -22.510 1.00 85.06 182 PRO A CA 1
ATOM 1483 C C . PRO A 1 182 ? -6.457 -32.900 -23.529 1.00 85.06 182 PRO A C 1
ATOM 1485 O O . PRO A 1 182 ? -7.619 -32.894 -23.932 1.00 85.06 182 PRO A O 1
ATOM 1488 N N . ILE A 1 183 ? -5.526 -32.055 -23.983 1.00 86.06 183 ILE A N 1
ATOM 1489 C CA . ILE A 1 183 ? -5.789 -31.028 -25.000 1.00 86.06 183 ILE A CA 1
ATOM 1490 C C . ILE A 1 183 ? -6.342 -31.699 -26.259 1.00 86.06 183 ILE A C 1
ATOM 1492 O O . ILE A 1 183 ? -5.696 -32.567 -26.854 1.00 86.06 183 ILE A O 1
ATOM 1496 N N . THR A 1 184 ? -7.533 -31.281 -26.680 1.00 91.50 184 THR A N 1
ATOM 1497 C CA . THR A 1 184 ? -8.167 -31.816 -27.885 1.00 91.50 184 THR A CA 1
ATOM 1498 C C . THR A 1 184 ? -7.665 -31.101 -29.139 1.00 91.50 184 THR A C 1
ATOM 1500 O O . THR A 1 184 ? -7.301 -29.924 -29.125 1.00 91.50 184 THR A O 1
ATOM 1503 N N . PHE A 1 185 ? -7.688 -31.799 -30.277 1.00 93.31 185 PHE A N 1
ATOM 1504 C CA . PHE A 1 185 ? -7.286 -31.212 -31.559 1.00 93.31 185 PHE A CA 1
ATOM 1505 C C . PHE A 1 185 ? -8.140 -29.991 -31.945 1.00 93.31 185 PHE A C 1
ATOM 1507 O O . PHE A 1 185 ? -7.632 -29.030 -32.516 1.00 93.31 185 PHE A O 1
ATOM 1514 N N . SER A 1 186 ? -9.429 -29.996 -31.594 1.00 91.56 186 SER A N 1
ATOM 1515 C CA . SER A 1 186 ? -10.343 -28.873 -31.827 1.00 91.56 186 SER A CA 1
ATOM 1516 C C . SER A 1 186 ? -9.956 -27.614 -31.055 1.00 91.56 186 SER A C 1
ATOM 1518 O O . SER A 1 186 ? -10.018 -26.520 -31.611 1.00 91.56 186 SER A O 1
ATOM 1520 N N . GLU A 1 187 ? -9.535 -27.753 -29.796 1.00 88.38 187 GLU A N 1
ATOM 1521 C CA . GLU A 1 187 ? -9.088 -26.621 -28.975 1.00 88.38 187 GLU A CA 1
ATOM 1522 C C . GLU A 1 187 ? -7.781 -26.039 -29.502 1.00 88.38 187 GLU A C 1
ATOM 1524 O O . GLU A 1 187 ? -7.629 -24.820 -29.565 1.00 88.38 187 GLU A O 1
ATOM 1529 N N . LEU A 1 188 ? -6.866 -26.904 -29.951 1.00 90.75 188 LEU A N 1
ATOM 1530 C CA . LEU A 1 188 ? -5.623 -26.474 -30.580 1.00 90.75 188 LEU A CA 1
ATOM 1531 C C . LEU A 1 188 ? -5.895 -25.684 -31.867 1.00 90.75 188 LEU A C 1
ATOM 1533 O O . LEU A 1 188 ? -5.332 -24.609 -32.064 1.00 90.75 188 LEU A O 1
ATOM 1537 N N . LEU A 1 189 ? -6.790 -26.186 -32.722 1.00 93.31 189 LEU A N 1
ATOM 1538 C CA . LEU A 1 189 ? -7.172 -25.505 -33.959 1.00 93.31 189 LEU A CA 1
ATOM 1539 C C . LEU A 1 189 ? -7.797 -24.132 -33.672 1.00 93.31 189 LEU A C 1
ATOM 1541 O O . LEU A 1 189 ? -7.471 -23.149 -34.334 1.00 93.31 189 LEU A O 1
ATOM 1545 N N . TYR A 1 190 ? -8.663 -24.060 -32.660 1.00 92.44 190 TYR A N 1
ATOM 1546 C CA . TYR A 1 190 ? -9.276 -22.811 -32.222 1.00 92.44 190 TYR A CA 1
ATOM 1547 C C . TYR A 1 190 ? -8.235 -21.817 -31.688 1.00 92.44 190 TYR A C 1
ATOM 1549 O O . TYR A 1 190 ? -8.273 -20.642 -32.044 1.00 92.44 190 TYR A O 1
ATOM 1557 N N . ALA A 1 191 ? -7.269 -22.277 -30.888 1.00 87.44 191 ALA A N 1
ATOM 1558 C CA . ALA A 1 191 ? -6.197 -21.432 -30.368 1.00 87.44 191 ALA A CA 1
ATOM 1559 C C . ALA A 1 191 ? -5.322 -20.852 -31.491 1.00 87.44 191 ALA A C 1
ATOM 1561 O O . ALA A 1 191 ? -5.005 -19.666 -31.461 1.00 87.44 191 ALA A O 1
ATOM 1562 N N . ILE A 1 192 ? -5.001 -21.654 -32.513 1.00 86.81 192 ILE A N 1
ATOM 1563 C CA . ILE A 1 192 ? -4.237 -21.202 -33.686 1.00 86.81 192 ILE A CA 1
ATOM 1564 C C . ILE A 1 192 ? -5.006 -20.132 -34.473 1.00 86.81 192 ILE A C 1
ATOM 1566 O O . ILE A 1 192 ? -4.408 -19.180 -34.957 1.00 86.81 192 ILE A O 1
ATOM 1570 N N . GLN A 1 193 ? -6.332 -20.240 -34.581 1.00 87.75 193 GLN A N 1
ATOM 1571 C CA . GLN A 1 193 ? -7.150 -19.219 -35.250 1.00 87.75 193 GLN A CA 1
ATOM 1572 C C . GLN A 1 193 ? -7.217 -17.888 -34.485 1.00 87.75 193 GLN A C 1
ATOM 1574 O O . GLN A 1 193 ? -7.522 -16.861 -35.085 1.00 87.75 193 GLN A O 1
ATOM 1579 N N . GLN A 1 194 ? -6.957 -17.906 -33.177 1.00 84.69 194 GLN A N 1
ATOM 1580 C CA . GLN A 1 194 ? -6.948 -16.723 -32.310 1.00 84.69 194 GLN A CA 1
ATOM 1581 C C . GLN A 1 194 ? -5.552 -16.090 -32.174 1.00 84.69 194 GLN A C 1
ATOM 1583 O O . GLN A 1 194 ? -5.399 -15.107 -31.443 1.00 84.69 194 GLN A O 1
ATOM 1588 N N . LEU A 1 195 ? -4.538 -16.647 -32.846 1.00 84.75 195 LEU A N 1
ATOM 1589 C CA . LEU A 1 195 ? -3.208 -16.051 -32.930 1.00 84.75 195 LEU A CA 1
ATOM 1590 C C . LEU A 1 195 ? -3.273 -14.710 -33.674 1.00 84.75 195 LEU A C 1
ATOM 1592 O O . LEU A 1 195 ? -4.045 -14.527 -34.617 1.00 84.75 195 LEU A O 1
ATOM 1596 N N . ASP A 1 196 ? -2.496 -13.745 -33.190 1.00 80.25 196 ASP A N 1
ATOM 1597 C CA . ASP A 1 196 ? -2.499 -12.376 -33.692 1.00 80.25 196 ASP A CA 1
ATOM 1598 C C . ASP A 1 196 ? -1.173 -12.120 -34.399 1.00 80.25 196 ASP A C 1
ATOM 1600 O O . ASP A 1 196 ? -0.225 -11.609 -33.798 1.00 80.25 196 ASP A O 1
ATOM 1604 N N . PHE A 1 197 ? -1.175 -12.400 -35.703 1.00 77.25 197 PHE A N 1
ATOM 1605 C CA . PHE A 1 197 ? -0.046 -12.252 -36.634 1.00 77.25 197 PHE A CA 1
ATOM 1606 C C . PHE A 1 197 ? 0.511 -10.833 -36.770 1.00 77.25 197 PHE A C 1
ATOM 1608 O O . PHE A 1 197 ? 1.427 -10.593 -37.554 1.00 77.25 197 PHE A O 1
ATOM 1615 N N . LYS A 1 198 ? -0.036 -9.860 -36.036 1.00 79.31 198 LYS A N 1
ATOM 1616 C CA . LYS A 1 198 ? 0.521 -8.506 -35.928 1.00 79.31 198 LYS A CA 1
ATOM 1617 C C . LYS A 1 198 ? 1.447 -8.339 -34.726 1.00 79.31 198 LYS A C 1
ATOM 1619 O O . LYS A 1 198 ? 2.056 -7.275 -34.584 1.00 79.31 198 LYS A O 1
ATOM 1624 N N . LYS A 1 199 ? 1.532 -9.330 -33.837 1.00 80.75 199 LYS A N 1
ATOM 1625 C CA . LYS A 1 199 ? 2.454 -9.302 -32.702 1.00 80.75 199 LYS A CA 1
ATOM 1626 C C . LYS A 1 199 ? 3.876 -9.542 -33.183 1.00 80.75 199 LYS A C 1
ATOM 1628 O O . LYS A 1 199 ? 4.118 -10.299 -34.112 1.00 80.75 199 LYS A O 1
ATOM 1633 N N . LEU A 1 200 ? 4.809 -8.856 -32.532 1.00 75.06 200 LEU A N 1
ATOM 1634 C CA . LEU A 1 200 ? 6.230 -9.041 -32.792 1.00 75.06 200 LEU A CA 1
ATOM 1635 C C . LEU A 1 200 ? 6.647 -10.470 -32.413 1.00 75.06 200 LEU A C 1
ATOM 1637 O O . LEU A 1 200 ? 6.115 -10.993 -31.425 1.00 75.06 200 LEU A O 1
ATOM 1641 N N . PRO A 1 201 ? 7.605 -11.061 -33.146 1.00 84.19 201 PRO A N 1
ATOM 1642 C CA . PRO A 1 201 ? 8.071 -12.407 -32.871 1.00 84.19 201 PRO A CA 1
ATOM 1643 C C . PRO A 1 201 ? 8.614 -12.519 -31.450 1.00 84.19 201 PRO A C 1
ATOM 1645 O O . PRO A 1 201 ? 9.201 -11.577 -30.898 1.00 84.19 201 PRO A O 1
ATOM 1648 N N . GLY A 1 202 ? 8.410 -13.694 -30.859 1.00 79.38 202 GLY A N 1
ATOM 1649 C CA . GLY A 1 202 ? 8.978 -14.034 -29.563 1.00 79.38 202 GLY A CA 1
ATOM 1650 C C . GLY A 1 202 ? 10.515 -14.053 -29.583 1.00 79.38 202 GLY A C 1
ATOM 1651 O O . GLY A 1 202 ? 11.147 -13.919 -30.631 1.00 79.38 202 GLY A O 1
ATOM 1652 N N . PRO A 1 203 ? 11.165 -14.239 -28.422 1.00 81.88 203 PRO A N 1
ATOM 1653 C CA . PRO A 1 203 ? 12.624 -14.374 -28.339 1.00 81.88 203 PRO A CA 1
ATOM 1654 C C . PRO A 1 203 ? 13.176 -15.604 -29.089 1.00 81.88 203 PRO A C 1
ATOM 1656 O O . PRO A 1 203 ? 14.380 -15.693 -29.312 1.00 81.88 203 PRO A O 1
ATOM 1659 N N . ASP A 1 204 ? 12.307 -16.538 -29.472 1.00 84.69 204 ASP A N 1
ATOM 1660 C CA . ASP A 1 204 ? 12.555 -17.683 -30.352 1.00 84.69 204 ASP A CA 1
ATOM 1661 C C . ASP A 1 204 ? 12.446 -17.350 -31.854 1.00 84.69 204 ASP A C 1
ATOM 1663 O O . ASP A 1 204 ? 12.786 -18.186 -32.689 1.00 84.69 204 ASP A O 1
ATOM 1667 N N . GLY A 1 205 ? 12.024 -16.132 -32.209 1.00 77.69 205 GLY A N 1
ATOM 1668 C CA . GLY A 1 205 ? 11.920 -15.658 -33.591 1.00 77.69 205 GLY A CA 1
ATOM 1669 C C . GLY A 1 205 ? 10.679 -16.148 -34.338 1.00 77.69 205 GLY A C 1
ATOM 1670 O O . GLY A 1 205 ? 10.631 -16.022 -35.559 1.00 77.69 205 GLY A O 1
ATOM 1671 N N . ILE A 1 206 ? 9.699 -16.721 -33.634 1.00 77.19 206 ILE A N 1
ATOM 1672 C CA . ILE A 1 206 ? 8.456 -17.220 -34.227 1.00 77.19 206 ILE A CA 1
ATOM 1673 C C . ILE A 1 206 ? 7.384 -16.130 -34.131 1.00 77.19 206 ILE A C 1
ATOM 1675 O O . ILE A 1 206 ? 7.122 -15.603 -33.045 1.00 77.19 206 ILE A O 1
ATOM 1679 N N . ASP A 1 207 ? 6.775 -15.801 -35.271 1.00 72.56 207 ASP A N 1
ATOM 1680 C CA . ASP A 1 207 ? 5.628 -14.894 -35.347 1.00 72.56 207 ASP A CA 1
ATOM 1681 C C . ASP A 1 207 ? 4.363 -15.607 -34.839 1.00 72.56 207 ASP A C 1
ATOM 1683 O O . ASP A 1 207 ? 4.118 -16.773 -35.169 1.00 72.56 207 ASP A O 1
ATOM 1687 N N . GLY A 1 208 ? 3.604 -14.916 -33.981 1.00 61.66 208 GLY A N 1
ATOM 1688 C CA . GLY A 1 208 ? 2.387 -15.434 -33.343 1.00 61.66 208 GLY A CA 1
ATOM 1689 C C . GLY A 1 208 ? 1.111 -14.942 -33.987 1.00 61.66 208 GLY A C 1
ATOM 1690 O O . GLY A 1 208 ? 1.136 -14.671 -35.195 1.00 61.66 208 GLY A O 1
#

Foldseek 3Di:
DDDPDDDPVNVVVVVVVVVVVVVVVVVLVPPCQFPPNPDPPPLPPVPPVLVVLVVVLVVLVVPDPPPPDPVSVVVNVVSVVVNVVVVVVSVVVVVVVSCVRVPPPPPPVDPPPPDDDPPPPPCPDDPPPPPDPVVVVVVVVVVCVVVVPDPQDPVNVVVVVVVVVVVVVPPDPPDPPPPPDPDDPVNVVVVVVVFDQVDQADVVRDRD

Secondary structure (DSSP, 8-state):
-PPP---HHHHHHHHHHHHHHHHHHHHHHHS---S-SS---------HHHHHHHHHHHHHHHH--TTT-HHHHHHHHHHHHHHHHHHHHHHHHHHHHHHGGG-TTS--S------S--------------SSHHHHHHHHHHHHHHHT-----HHHHHHHHHHHHHHHHT---S---TT-SPPPHHHHHHHHHT--TTSPP-TT----

Radius of gyration: 31.68 Å; chains: 1; bounding box: 72×60×77 Å

Sequence (208 aa):
MEKPNRTASEELENEWFAFKHSIFTAAEGAVPRGNHKKTRPAFTSDSQNLQKLLAKREHLLQSHNLNDNTDARIELNKLNAEIKREYCSIKKSNWQDLCKSLDYKTPNTKQNTTTGGKYKFYHWYQWTPTVNDKEAADALGNYYSEESKLVIGRENKKTGRATRKLIRSCRVPASHELFNDPITFSELLYAIQQLDFKKLPGPDGIDG

pLDDT: mean 70.48, std 16.69, range [28.64, 93.31]